Protein 2JT9 (pdb70)

Foldseek 3Di:
DVVPD/DVCCVCVVVCCRD

Solvent-accessible surface area: 2123 Å² total

Sequence (18 aa):
PPILLRQIKIFQNRRKKKPPILLRQIKIFQNRRKKKPPILLRQIKIFQNRRKKKPPILLRQIKIFQNRRKKKPPILLRQIKIFQNRRKKKPPILLRQIKIFQNRRKKKPPILLRQIKIFQNRRKKKPPILLRQIKIFQNRRKKKPPILLRQIKIFQNRRKKKPPILLRQIKIFQNRRKKKPPILLRQIKIFQNRRKKKPPILLRQIKIFQNRRKKKPPILLRQIKIFQNRRKKKPPILLRQIKIFQNRRKKKPPILLRQIKIFQNRRKKKPPILLRQIKIFQNRRKKKPPILLRQIKIFQNRRKKKPPILLRQIKIFQNRRKKKPPILLRQIKIFQNRRKKK

Secondary structure (DSSP, 8-state):
-TT--/-TT---TT-----

Radius of gyration: 5.93 Å; Cα contacts (8 Å, |Δi|>4): 37; chains: 2; bounding box: 14×9×13 Å

Structure (mmCIF, N/CA/C/O backbone):
data_2JT9
#
_entry.id   2JT9
#
_cell.length_a   1.000
_cell.length_b   1.000
_cell.length_c   1.000
_cell.angle_alpha   90.00
_cell.angle_beta   90.00
_cell.angle_gamma   90.00
#
_symmetry.space_group_name_H-M   'P 1'
#
loop_
_entity.id
_entity.type
_entity.pdbx_description
1 polymer '5-mer immunosuppressory peptide from cyclolinopeptide X'
2 polymer 'Modified 16-mer immunosuppressory peptide from Homeotic protein antennapedia'
3 non-polymer 'GAMMA-AMINO-BUTANOIC ACID'
4 non-polymer '6-AMINOHEXANOIC ACID'
#
loop_
_atom_site.group_PDB
_atom_site.id
_atom_site.type_symbol
_atom_site.label_atom_id
_atom_site.label_alt_id
_atom_site.label_comp_id
_atom_site.label_asym_id
_atom_site.label_entity_id
_atom_site.label_seq_id
_atom_site.pdbx_PDB_ins_code
_atom_site.Cartn_x
_atom_site.Cartn_y
_atom_site.Cartn_z
_atom_site.occupancy
_atom_site.B_iso_or_equiv
_atom_site.auth_seq_id
_atom_site.auth_comp_id
_atom_site.auth_asym_id
_atom_site.auth_atom_id
_atom_site.pdbx_PDB_model_num
ATOM 1 N N . PRO A 1 1 ? 7.849 3.660 2.520 1.00 0.00 2 PRO A N 1
ATOM 2 C CA . PRO A 1 1 ? 7.257 2.735 3.477 1.00 0.00 2 PRO A CA 1
ATOM 3 C C . PRO A 1 1 ? 6.365 1.654 2.838 1.00 0.00 2 PRO A C 1
ATOM 4 O O . PRO A 1 1 ? 5.201 1.504 3.211 1.00 0.00 2 PRO A O 1
ATOM 15 N N . PRO A 1 2 ? 6.897 0.890 1.870 1.00 0.00 3 PRO A N 1
ATOM 16 C CA . PRO A 1 2 ? 6.153 -0.176 1.171 1.00 0.00 3 PRO A CA 1
ATOM 17 C C . PRO A 1 2 ? 5.802 -1.380 2.051 1.00 0.00 3 PRO A C 1
ATOM 18 O O . PRO A 1 2 ? 6.651 -1.906 2.770 1.00 0.00 3 PRO A O 1
ATOM 29 N N . ILE A 1 3 ? 4.539 -1.817 1.947 1.00 0.00 4 ILE A N 1
ATOM 30 C CA . ILE A 1 3 ? 4.008 -2.982 2.686 1.00 0.00 4 ILE A CA 1
ATOM 31 C C . ILE A 1 3 ? 4.802 -3.305 3.953 1.00 0.00 4 ILE A C 1
ATOM 32 O O . ILE A 1 3 ? 5.123 -4.463 4.221 1.00 0.00 4 ILE A O 1
ATOM 48 N N . LEU A 1 4 ? 5.114 -2.279 4.721 1.00 0.00 5 LEU A N 1
ATOM 49 C CA . LEU A 1 4 ? 5.873 -2.448 5.955 1.00 0.00 5 LEU A CA 1
ATOM 50 C C . LEU A 1 4 ? 4.997 -2.260 7.187 1.00 0.00 5 LEU A C 1
ATOM 51 O O . LEU A 1 4 ? 5.466 -2.390 8.317 1.00 0.00 5 LEU A O 1
ATOM 67 N N . LEU A 1 5 ? 3.732 -1.923 6.959 1.00 0.00 6 LEU A N 1
ATOM 68 C CA . LEU A 1 5 ? 2.783 -1.679 8.036 1.00 0.00 6 LEU A CA 1
ATOM 69 C C . LEU A 1 5 ? 3.005 -0.295 8.634 1.00 0.00 6 LEU A C 1
ATOM 70 O O . LEU A 1 5 ? 3.148 -0.138 9.846 1.00 0.00 6 LEU A O 1
ATOM 86 N 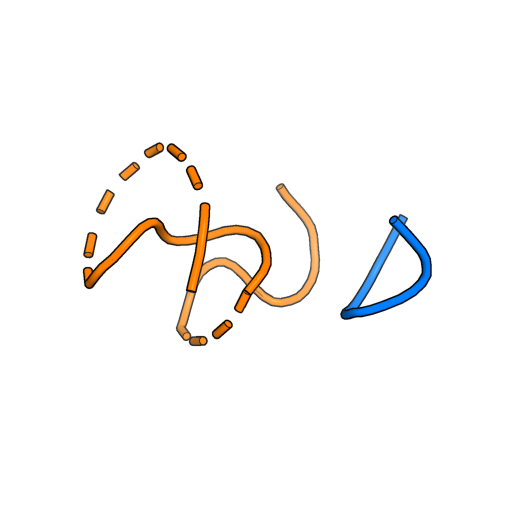N . ARG B 2 1 ? 2.650 4.556 1.778 1.00 0.00 8 ARG B N 1
ATOM 87 C CA . ARG B 2 1 ? 2.348 5.157 0.485 1.00 0.00 8 ARG B CA 1
ATOM 88 C C . ARG B 2 1 ? 3.293 4.706 -0.642 1.00 0.00 8 ARG B C 1
ATOM 89 O O . ARG B 2 1 ? 3.053 5.023 -1.804 1.00 0.00 8 ARG B O 1
ATOM 110 N N . GLN B 2 2 ? 4.347 3.957 -0.321 1.00 0.00 9 GLN B N 1
ATOM 111 C CA . GLN B 2 2 ? 5.257 3.476 -1.360 1.00 0.00 9 GLN B CA 1
ATOM 112 C C . GLN B 2 2 ? 4.546 2.428 -2.185 1.00 0.00 9 GLN B C 1
ATOM 113 O O . GLN B 2 2 ? 4.279 2.629 -3.371 1.00 0.00 9 GLN B O 1
ATOM 127 N N . ILE B 2 3 ? 4.189 1.332 -1.534 1.00 0.00 10 ILE B N 1
ATOM 128 C CA . ILE B 2 3 ? 3.443 0.277 -2.185 1.00 0.00 10 ILE B CA 1
ATOM 129 C C . ILE B 2 3 ? 2.009 0.762 -2.325 1.00 0.00 10 ILE B C 1
ATOM 130 O O . ILE B 2 3 ? 1.054 0.120 -1.890 1.00 0.00 10 ILE B O 1
ATOM 146 N N . LYS B 2 4 ? 1.878 1.933 -2.955 1.00 0.00 11 LYS B N 1
ATOM 147 C CA . LYS B 2 4 ? 0.587 2.547 -3.188 1.00 0.00 11 LYS B CA 1
ATOM 148 C C . LYS B 2 4 ? -0.098 1.806 -4.307 1.00 0.00 11 LYS B C 1
ATOM 149 O O . LYS B 2 4 ? -0.658 2.384 -5.239 1.00 0.00 11 LYS B O 1
ATOM 168 N N . ILE B 2 5 ? -0.025 0.498 -4.176 1.00 0.00 12 ILE B N 1
ATOM 169 C CA . ILE B 2 5 ? -0.600 -0.428 -5.103 1.00 0.00 12 ILE B CA 1
ATOM 170 C C . ILE B 2 5 ? -1.579 -1.318 -4.340 1.00 0.00 12 ILE B C 1
ATOM 171 O O . ILE B 2 5 ? -2.603 -1.738 -4.876 1.00 0.00 12 ILE B O 1
ATOM 213 N N . PHE B 2 7 ? -0.927 -2.545 -0.038 1.00 0.00 14 PHE B N 1
ATOM 214 C CA . PHE B 2 7 ? -0.716 -2.243 1.383 1.00 0.00 14 PHE B CA 1
ATOM 215 C C . PHE B 2 7 ? -0.629 -0.747 1.620 1.00 0.00 14 PHE B C 1
ATOM 216 O O . PHE B 2 7 ? -1.373 -0.193 2.425 1.00 0.00 14 PHE B O 1
ATOM 233 N N . GLN B 2 8 ? 0.255 -0.089 0.893 1.00 0.00 15 GLN B N 1
ATOM 234 C CA . GLN B 2 8 ? 0.400 1.351 1.002 1.00 0.00 15 GLN B CA 1
ATOM 235 C C . GLN B 2 8 ? -0.585 2.014 0.043 1.00 0.00 15 GLN B C 1
ATOM 236 O O . GLN B 2 8 ? -0.418 3.171 -0.346 1.00 0.00 15 GLN B O 1
ATOM 250 N N . ASN B 2 9 ? -1.619 1.248 -0.332 1.00 0.00 16 ASN B N 1
ATOM 251 C CA . ASN B 2 9 ? -2.648 1.711 -1.245 1.00 0.00 16 ASN B CA 1
ATOM 252 C C . ASN B 2 9 ? -4.059 1.471 -0.707 1.00 0.00 16 ASN B C 1
ATOM 253 O O . ASN B 2 9 ? -5.009 2.000 -1.243 1.00 0.00 16 ASN B O 1
ATOM 264 N N . ARG B 2 10 ? -4.212 0.641 0.319 1.00 0.00 17 ARG B N 1
ATOM 265 C CA . ARG B 2 10 ? -5.547 0.333 0.847 1.00 0.00 17 ARG B CA 1
ATOM 266 C C . ARG B 2 10 ? -6.462 -0.042 -0.309 1.00 0.00 17 ARG B C 1
ATOM 267 O O . ARG B 2 10 ? -7.672 0.177 -0.261 1.00 0.00 17 ARG B O 1
ATOM 288 N N . ARG B 2 11 ? -5.856 -0.520 -1.388 1.00 0.00 18 ARG B N 1
ATOM 289 C CA . ARG B 2 11 ? -6.577 -0.826 -2.609 1.00 0.00 18 ARG B CA 1
ATOM 290 C C . ARG B 2 11 ? -6.603 0.449 -3.461 1.00 0.00 18 ARG B C 1
ATOM 291 O O . ARG B 2 11 ? -6.656 0.392 -4.690 1.00 0.00 18 ARG B O 1
ATOM 331 N N . LYS B 2 13 ? -5.776 4.093 -1.392 1.00 0.00 20 LYS B N 1
ATOM 332 C CA . LYS B 2 13 ? -4.930 4.997 -0.589 1.00 0.00 20 LYS B CA 1
ATOM 333 C C . LYS B 2 13 ? -3.790 4.224 0.083 1.00 0.00 20 LYS B C 1
ATOM 334 O O . LYS B 2 13 ? -2.654 4.257 -0.385 1.00 0.00 20 LYS B O 1
ATOM 379 N N . LYS B 2 15 ? -3.595 0.643 3.013 1.00 0.00 22 LYS B N 1
ATOM 380 C CA . LYS B 2 15 ? -4.132 -0.217 4.048 1.00 0.00 22 LYS B CA 1
ATOM 381 C C . LYS B 2 15 ? -3.770 -1.677 3.781 1.00 0.00 22 LYS B C 1
ATOM 382 O O . LYS B 2 15 ? -2.892 -2.240 4.434 1.00 0.00 22 LYS B O 1
ATOM 401 N N . LYS B 2 16 ? -4.454 -2.281 2.816 1.00 0.00 23 LYS B N 1
ATOM 402 C CA . LYS B 2 16 ? -4.218 -3.670 2.450 1.00 0.00 23 LYS B CA 1
ATOM 403 C C . LYS B 2 16 ? -3.670 -3.762 1.027 1.00 0.00 23 LYS B C 1
ATOM 404 O O . LYS B 2 16 ? -2.606 -4.334 0.794 1.00 0.00 23 LYS B O 1
ATOM 460 N N . PRO A 1 1 ? 7.631 3.635 2.918 1.00 0.00 2 PRO A N 2
ATOM 461 C CA . PRO A 1 1 ? 7.038 2.617 3.773 1.00 0.00 2 PRO A CA 2
ATOM 462 C C . PRO A 1 1 ? 6.211 1.574 3.004 1.00 0.00 2 PRO A C 2
ATOM 463 O O . PRO A 1 1 ? 5.063 1.309 3.362 1.00 0.00 2 PRO A O 2
ATOM 474 N N . PRO A 1 2 ? 6.772 0.966 1.942 1.00 0.00 3 PRO A N 2
ATOM 475 C CA . PRO A 1 2 ? 6.065 -0.044 1.136 1.00 0.00 3 PRO A CA 2
ATOM 476 C C . PRO A 1 2 ? 5.713 -1.299 1.923 1.00 0.00 3 PRO A C 2
ATOM 477 O O . PRO A 1 2 ? 6.596 -1.971 2.447 1.00 0.00 3 PRO A O 2
ATOM 488 N N . ILE A 1 3 ? 4.413 -1.603 1.980 1.00 0.00 4 ILE A N 2
ATOM 489 C CA . ILE A 1 3 ? 3.885 -2.783 2.681 1.00 0.00 4 ILE A CA 2
ATOM 490 C C . ILE A 1 3 ? 4.364 -2.889 4.135 1.00 0.00 4 ILE A C 2
ATOM 491 O O . ILE A 1 3 ? 3.543 -3.000 5.045 1.00 0.00 4 ILE A O 2
ATOM 507 N N . LEU A 1 4 ? 5.680 -2.863 4.344 1.00 0.00 5 LEU A N 2
ATOM 508 C CA . LEU A 1 4 ? 6.282 -2.960 5.677 1.00 0.00 5 LEU A CA 2
ATOM 509 C C . LEU A 1 4 ? 5.303 -2.597 6.791 1.00 0.00 5 LEU A C 2
ATOM 510 O O . LEU A 1 4 ? 4.886 -3.459 7.565 1.00 0.00 5 LEU A O 2
ATOM 526 N N . LEU A 1 5 ? 4.933 -1.321 6.861 1.00 0.00 6 LEU A N 2
ATOM 527 C CA . LEU A 1 5 ? 3.997 -0.845 7.870 1.00 0.00 6 LEU A CA 2
ATOM 528 C C . LEU A 1 5 ? 3.997 0.680 7.942 1.00 0.00 6 LEU A C 2
ATOM 529 O O . LEU A 1 5 ? 4.486 1.272 8.905 1.00 0.00 6 LEU A O 2
ATOM 545 N N . ARG B 2 1 ? 2.578 4.726 1.650 1.00 0.00 8 ARG B N 2
ATOM 546 C CA . ARG B 2 1 ? 2.169 5.241 0.350 1.00 0.00 8 ARG B CA 2
ATOM 547 C C . ARG B 2 1 ? 3.123 4.823 -0.773 1.00 0.00 8 ARG B C 2
ATOM 548 O O . ARG B 2 1 ? 2.871 5.117 -1.941 1.00 0.00 8 ARG B O 2
ATOM 569 N N . GLN B 2 2 ? 4.199 4.117 -0.436 1.00 0.00 9 GLN B N 2
ATOM 570 C CA . GLN B 2 2 ? 5.135 3.648 -1.449 1.00 0.00 9 GLN B CA 2
ATOM 571 C C . GLN B 2 2 ? 4.457 2.564 -2.258 1.00 0.00 9 GLN B C 2
ATOM 572 O O . GLN B 2 2 ? 4.183 2.738 -3.446 1.00 0.00 9 GLN B O 2
ATOM 586 N N . ILE B 2 3 ? 4.128 1.470 -1.588 1.00 0.00 10 ILE B N 2
ATOM 587 C CA . ILE B 2 3 ? 3.407 0.387 -2.221 1.00 0.00 10 ILE B CA 2
ATOM 588 C C . ILE B 2 3 ? 1.955 0.831 -2.350 1.00 0.00 10 ILE B C 2
ATOM 589 O O . ILE B 2 3 ? 1.027 0.151 -1.914 1.00 0.00 10 ILE B O 2
ATOM 605 N N . LYS B 2 4 ? 1.773 2.007 -2.968 1.00 0.00 11 LYS B N 2
ATOM 606 C CA . LYS B 2 4 ? 0.450 2.569 -3.183 1.00 0.00 11 LYS B CA 2
ATOM 607 C C . LYS B 2 4 ? -0.220 1.800 -4.292 1.00 0.00 11 LYS B C 2
ATOM 608 O O . LYS B 2 4 ? -0.816 2.356 -5.214 1.00 0.00 11 LYS B O 2
ATOM 627 N N . ILE B 2 5 ? -0.094 0.496 -4.168 1.00 0.00 12 ILE B N 2
ATOM 628 C CA . ILE B 2 5 ? -0.643 -0.444 -5.094 1.00 0.00 12 ILE B CA 2
ATOM 629 C C . ILE B 2 5 ? -1.602 -1.367 -4.345 1.00 0.00 12 ILE B C 2
ATOM 630 O O . ILE B 2 5 ? -2.597 -1.828 -4.904 1.00 0.00 12 ILE B O 2
ATOM 672 N N . PHE B 2 7 ? -0.990 -2.498 -0.060 1.00 0.00 14 PHE B N 2
ATOM 673 C CA . PHE B 2 7 ? -0.817 -2.211 1.368 1.00 0.00 14 PHE B CA 2
ATOM 674 C C . PHE B 2 7 ? -0.694 -0.724 1.611 1.00 0.00 14 PHE B C 2
ATOM 675 O O . PHE B 2 7 ? -1.464 -0.145 2.371 1.00 0.00 14 PHE B O 2
ATOM 692 N N . GLN B 2 8 ? 0.245 -0.101 0.933 1.00 0.00 15 GLN B N 2
ATOM 693 C CA . GLN B 2 8 ? 0.420 1.331 1.045 1.00 0.00 15 GLN B CA 2
ATOM 694 C C . GLN B 2 8 ? -0.553 2.007 0.086 1.00 0.00 15 GLN B C 2
ATOM 695 O O . GLN B 2 8 ? -0.360 3.153 -0.321 1.00 0.00 15 GLN B O 2
ATOM 709 N N . ASN B 2 9 ? -1.602 1.252 -0.274 1.00 0.00 16 ASN B N 2
ATOM 710 C CA . ASN B 2 9 ? -2.630 1.708 -1.190 1.00 0.00 16 ASN B CA 2
ATOM 711 C C . ASN B 2 9 ? -4.036 1.497 -0.635 1.00 0.00 16 ASN B C 2
ATOM 712 O O . ASN B 2 9 ? -4.976 2.098 -1.110 1.00 0.00 16 ASN B O 2
ATOM 723 N N . ARG B 2 10 ? -4.202 0.609 0.336 1.00 0.00 17 ARG B N 2
ATOM 724 C CA . ARG B 2 10 ? -5.540 0.329 0.865 1.00 0.00 17 ARG B CA 2
ATOM 725 C C . ARG B 2 10 ? -6.440 -0.095 -0.287 1.00 0.00 17 ARG B C 2
ATOM 726 O O . ARG B 2 10 ? -7.662 0.010 -0.219 1.00 0.00 17 ARG B O 2
ATOM 747 N N . ARG B 2 11 ? -5.804 -0.488 -1.382 1.00 0.00 18 ARG B N 2
ATOM 748 C CA . ARG B 2 11 ? -6.493 -0.831 -2.608 1.00 0.00 18 ARG B CA 2
ATOM 749 C C . ARG B 2 11 ? -6.520 0.432 -3.483 1.00 0.00 18 ARG B C 2
ATOM 750 O O . ARG B 2 11 ? -6.611 0.353 -4.708 1.00 0.00 18 ARG B O 2
ATOM 790 N N . LYS B 2 13 ? -5.609 4.018 -1.436 1.00 0.00 20 LYS B N 2
ATOM 791 C CA . LYS B 2 13 ? -4.786 4.956 -0.645 1.00 0.00 20 LYS B CA 2
ATOM 792 C C . LYS B 2 13 ? -3.686 4.197 0.103 1.00 0.00 20 LYS B C 2
ATOM 793 O O . LYS B 2 13 ? -2.529 4.214 -0.308 1.00 0.00 20 LYS B O 2
ATOM 838 N N . LYS B 2 15 ? -3.645 0.633 3.034 1.00 0.00 22 LYS B N 2
ATOM 839 C CA . LYS B 2 15 ? -4.219 -0.243 4.032 1.00 0.00 22 LYS B CA 2
ATOM 840 C C . LYS B 2 15 ? -3.835 -1.700 3.764 1.00 0.00 22 LYS B C 2
ATOM 841 O O . LYS B 2 15 ? -2.882 -2.212 4.351 1.00 0.00 22 LYS B O 2
ATOM 860 N N . LYS B 2 16 ? -4.573 -2.362 2.877 1.00 0.00 23 LYS B N 2
ATOM 861 C CA . LYS B 2 16 ? -4.297 -3.753 2.540 1.00 0.00 23 LYS B CA 2
ATOM 862 C C . LYS B 2 16 ? -3.877 -3.893 1.082 1.00 0.00 23 LYS B C 2
ATOM 863 O O . LYS B 2 16 ? -4.513 -3.342 0.185 1.00 0.00 23 LYS B O 2
ATOM 919 N N . PRO A 1 1 ? 7.938 3.941 2.448 1.00 0.00 2 PRO A N 3
ATOM 920 C CA . PRO A 1 1 ? 7.292 3.083 3.430 1.00 0.00 2 PRO A CA 3
ATOM 921 C C . PRO A 1 1 ? 6.373 2.015 2.809 1.00 0.00 2 PRO A C 3
ATOM 922 O O . PRO A 1 1 ? 5.216 1.889 3.206 1.00 0.00 2 PRO A O 3
ATOM 933 N N . PRO A 1 2 ? 6.873 1.233 1.831 1.00 0.00 3 PRO A N 3
ATOM 934 C CA . PRO A 1 2 ? 6.088 0.176 1.161 1.00 0.00 3 PRO A CA 3
ATOM 935 C C . PRO A 1 2 ? 5.688 -0.962 2.090 1.00 0.00 3 PRO A C 3
ATOM 936 O O . PRO A 1 2 ? 6.491 -1.443 2.885 1.00 0.00 3 PRO A O 3
ATOM 947 N N . ILE A 1 3 ? 4.433 -1.392 1.966 1.00 0.00 4 ILE A N 3
ATOM 948 C CA . ILE A 1 3 ? 3.877 -2.478 2.776 1.00 0.00 4 ILE A CA 3
ATOM 949 C C . ILE A 1 3 ? 4.326 -2.390 4.236 1.00 0.00 4 ILE A C 3
ATOM 950 O O . ILE A 1 3 ? 3.616 -1.822 5.065 1.00 0.00 4 ILE A O 3
ATOM 966 N N . LEU A 1 4 ? 5.493 -2.953 4.543 1.00 0.00 5 LEU A N 3
ATOM 967 C CA . LEU A 1 4 ? 6.037 -2.951 5.901 1.00 0.00 5 LEU A CA 3
ATOM 968 C C . LEU A 1 4 ? 4.933 -2.856 6.961 1.00 0.00 5 LEU A C 3
ATOM 969 O O . LEU A 1 4 ? 4.329 -3.865 7.324 1.00 0.00 5 LEU A O 3
ATOM 985 N N . LEU A 1 5 ? 4.660 -1.645 7.434 1.00 0.00 6 LEU A N 3
ATOM 986 C CA . LEU A 1 5 ? 3.623 -1.418 8.428 1.00 0.00 6 LEU A CA 3
ATOM 987 C C . LEU A 1 5 ? 3.590 0.049 8.849 1.00 0.00 6 LEU A C 3
ATOM 988 O O . LEU A 1 5 ? 3.649 0.368 10.037 1.00 0.00 6 LEU A O 3
ATOM 1004 N N . ARG B 2 1 ? 2.490 4.645 1.620 1.00 0.00 8 ARG B N 3
ATOM 1005 C CA . ARG B 2 1 ? 2.146 5.154 0.302 1.00 0.00 8 ARG B CA 3
ATOM 1006 C C . ARG B 2 1 ? 3.016 4.559 -0.812 1.00 0.00 8 ARG B C 3
ATOM 1007 O O . ARG B 2 1 ? 2.541 4.374 -1.928 1.00 0.00 8 ARG B O 3
ATOM 1028 N N . GLN B 2 2 ? 4.282 4.250 -0.523 1.00 0.00 9 GLN B N 3
ATOM 1029 C CA . GLN B 2 2 ? 5.165 3.665 -1.541 1.00 0.00 9 GLN B CA 3
ATOM 1030 C C . GLN B 2 2 ? 4.431 2.570 -2.296 1.00 0.00 9 GLN B C 3
ATOM 1031 O O . GLN B 2 2 ? 4.139 2.712 -3.483 1.00 0.00 9 GLN B O 3
ATOM 1045 N N . ILE B 2 3 ? 4.089 1.502 -1.592 1.00 0.00 10 ILE B N 3
ATOM 1046 C CA . ILE B 2 3 ? 3.335 0.422 -2.194 1.00 0.00 10 ILE B CA 3
ATOM 1047 C C . ILE B 2 3 ? 1.887 0.881 -2.329 1.00 0.00 10 ILE B C 3
ATOM 1048 O O . ILE B 2 3 ? 0.956 0.232 -1.853 1.00 0.00 10 ILE B O 3
ATOM 1064 N N . LYS B 2 4 ? 1.707 2.022 -3.007 1.00 0.00 11 LYS B N 3
ATOM 1065 C CA . LYS B 2 4 ? 0.381 2.572 -3.235 1.00 0.00 11 LYS B CA 3
ATOM 1066 C C . LYS B 2 4 ? -0.291 1.764 -4.318 1.00 0.00 11 LYS B C 3
ATOM 1067 O O . LYS B 2 4 ? -0.932 2.293 -5.227 1.00 0.00 11 LYS B O 3
ATOM 1086 N N . ILE B 2 5 ? -0.127 0.463 -4.185 1.00 0.00 12 ILE B N 3
ATOM 1087 C CA . ILE B 2 5 ? -0.684 -0.498 -5.091 1.00 0.00 12 ILE B CA 3
ATOM 1088 C C . ILE B 2 5 ? -1.634 -1.410 -4.316 1.00 0.00 12 ILE B C 3
ATOM 1089 O O . ILE B 2 5 ? -2.637 -1.880 -4.853 1.00 0.00 12 ILE B O 3
ATOM 1131 N N . PHE B 2 7 ? -0.942 -2.534 -0.027 1.00 0.00 14 PHE B N 3
ATOM 1132 C CA . PHE B 2 7 ? -0.742 -2.228 1.392 1.00 0.00 14 PHE B CA 3
ATOM 1133 C C . PHE B 2 7 ? -0.654 -0.735 1.619 1.00 0.00 14 PHE B C 3
ATOM 1134 O O . PHE B 2 7 ? -1.444 -0.163 2.366 1.00 0.00 14 PHE B O 3
ATOM 1151 N N . GLN B 2 8 ? 0.284 -0.104 0.949 1.00 0.00 15 GLN B N 3
ATOM 1152 C CA . GLN B 2 8 ? 0.447 1.330 1.047 1.00 0.00 15 GLN B CA 3
ATOM 1153 C C . GLN B 2 8 ? -0.540 1.997 0.089 1.00 0.00 15 GLN B C 3
ATOM 1154 O O . GLN B 2 8 ? -0.372 3.153 -0.297 1.00 0.00 15 GLN B O 3
ATOM 1168 N N . ASN B 2 9 ? -1.572 1.229 -0.292 1.00 0.00 16 ASN B N 3
ATOM 1169 C CA . ASN B 2 9 ? -2.603 1.687 -1.207 1.00 0.00 16 ASN B CA 3
ATOM 1170 C C . ASN B 2 9 ? -4.011 1.492 -0.649 1.00 0.00 16 ASN B C 3
ATOM 1171 O O . ASN B 2 9 ? -4.947 2.103 -1.120 1.00 0.00 16 ASN B O 3
ATOM 1182 N N . ARG B 2 10 ? -4.183 0.599 0.312 1.00 0.00 17 ARG B N 3
ATOM 1183 C CA . ARG B 2 10 ? -5.522 0.320 0.841 1.00 0.00 17 ARG B CA 3
ATOM 1184 C C . ARG B 2 10 ? -6.436 -0.060 -0.314 1.00 0.00 17 ARG B C 3
ATOM 1185 O O . ARG B 2 10 ? -7.654 0.092 -0.237 1.00 0.00 17 ARG B O 3
ATOM 1206 N N . ARG B 2 11 ? -5.817 -0.468 -1.415 1.00 0.00 18 ARG B N 3
ATOM 1207 C CA . ARG B 2 11 ? -6.519 -0.778 -2.647 1.00 0.00 18 ARG B CA 3
ATOM 1208 C C . ARG B 2 11 ? -6.487 0.476 -3.529 1.00 0.00 18 ARG B C 3
ATOM 1209 O O . ARG B 2 11 ? -6.580 0.395 -4.754 1.00 0.00 18 ARG B O 3
ATOM 1249 N N . LYS B 2 13 ? -5.634 4.042 -1.440 1.00 0.00 20 LYS B N 3
ATOM 1250 C CA . LYS B 2 13 ? -4.873 4.961 -0.572 1.00 0.00 20 LYS B CA 3
ATOM 1251 C C . LYS B 2 13 ? -3.747 4.203 0.141 1.00 0.00 20 LYS B C 3
ATOM 1252 O O . LYS B 2 13 ? -2.598 4.238 -0.293 1.00 0.00 20 LYS B O 3
ATOM 1297 N N . LYS B 2 15 ? -3.679 0.603 3.036 1.00 0.00 22 LYS B N 3
ATOM 1298 C CA . LYS B 2 15 ? -4.261 -0.279 4.034 1.00 0.00 22 LYS B CA 3
ATOM 1299 C C . LYS B 2 15 ? -3.832 -1.727 3.788 1.00 0.00 22 LYS B C 3
ATOM 1300 O O . LYS B 2 15 ? -2.910 -2.227 4.433 1.00 0.00 22 LYS B O 3
ATOM 1319 N N . LYS B 2 16 ? -4.502 -2.393 2.849 1.00 0.00 23 LYS B N 3
ATOM 1320 C CA . LYS B 2 16 ? -4.185 -3.778 2.515 1.00 0.00 23 LYS B CA 3
ATOM 1321 C C . LYS B 2 16 ? -3.713 -3.892 1.068 1.00 0.00 23 LYS B C 3
ATOM 1322 O O . LYS B 2 16 ? -2.597 -4.334 0.800 1.00 0.00 23 LYS B O 3
ATOM 1378 N N . PRO A 1 1 ? 7.706 3.421 2.905 1.00 0.00 2 PRO A N 4
ATOM 1379 C CA . PRO A 1 1 ? 7.135 2.378 3.747 1.00 0.00 2 PRO A CA 4
ATOM 1380 C C . PRO A 1 1 ? 6.291 1.353 2.975 1.00 0.00 2 PRO A C 4
ATOM 1381 O O . PRO A 1 1 ? 5.130 1.119 3.313 1.00 0.00 2 PRO A O 4
ATOM 1392 N N . PRO A 1 2 ? 6.855 0.731 1.929 1.00 0.00 3 PRO A N 4
ATOM 1393 C CA . PRO A 1 2 ? 6.145 -0.265 1.113 1.00 0.00 3 PRO A CA 4
ATOM 1394 C C . PRO A 1 2 ? 5.741 -1.507 1.901 1.00 0.00 3 PRO A C 4
ATOM 1395 O O . PRO A 1 2 ? 6.598 -2.205 2.436 1.00 0.00 3 PRO A O 4
ATOM 1406 N N . ILE A 1 3 ? 4.429 -1.770 1.948 1.00 0.00 4 ILE A N 4
ATOM 1407 C CA . ILE A 1 3 ? 3.850 -2.930 2.647 1.00 0.00 4 ILE A CA 4
ATOM 1408 C C . ILE A 1 3 ? 4.261 -3.013 4.118 1.00 0.00 4 ILE A C 4
ATOM 1409 O O . ILE A 1 3 ? 3.412 -3.200 4.990 1.00 0.00 4 ILE A O 4
ATOM 1425 N N . LEU A 1 4 ? 5.555 -2.886 4.390 1.00 0.00 5 LEU A N 4
ATOM 1426 C CA . LEU A 1 4 ? 6.085 -2.951 5.747 1.00 0.00 5 LEU A CA 4
ATOM 1427 C C . LEU A 1 4 ? 5.121 -2.345 6.771 1.00 0.00 5 LEU A C 4
ATOM 1428 O O . LEU A 1 4 ? 4.554 -3.062 7.596 1.00 0.00 5 LEU A O 4
ATOM 1444 N N . LEU A 1 5 ? 4.932 -1.027 6.700 1.00 0.00 6 LEU A N 4
ATOM 1445 C CA . LEU A 1 5 ? 4.033 -0.317 7.603 1.00 0.00 6 LEU A CA 4
ATOM 1446 C C . LEU A 1 5 ? 4.246 1.191 7.505 1.00 0.00 6 LEU A C 4
ATOM 1447 O O . LEU A 1 5 ? 5.274 1.713 7.937 1.00 0.00 6 LEU A O 4
ATOM 1463 N N . ARG B 2 1 ? 2.684 4.870 1.521 1.00 0.00 8 ARG B N 4
ATOM 1464 C CA . ARG B 2 1 ? 2.265 5.252 0.181 1.00 0.00 8 ARG B CA 4
ATOM 1465 C C . ARG B 2 1 ? 3.264 4.811 -0.890 1.00 0.00 8 ARG B C 4
ATOM 1466 O O . ARG B 2 1 ? 3.117 5.163 -2.060 1.00 0.00 8 ARG B O 4
ATOM 1487 N N . GLN B 2 2 ? 4.258 4.013 -0.506 1.00 0.00 9 GLN B N 4
ATOM 1488 C CA . GLN B 2 2 ? 5.228 3.506 -1.469 1.00 0.00 9 GLN B CA 4
ATOM 1489 C C . GLN B 2 2 ? 4.556 2.417 -2.272 1.00 0.00 9 GLN B C 4
ATOM 1490 O O . GLN B 2 2 ? 4.306 2.570 -3.467 1.00 0.00 9 GLN B O 4
ATOM 1504 N N . ILE B 2 3 ? 4.189 1.347 -1.584 1.00 0.00 10 ILE B N 4
ATOM 1505 C CA . ILE B 2 3 ? 3.456 0.270 -2.209 1.00 0.00 10 ILE B CA 4
ATOM 1506 C C . ILE B 2 3 ? 2.014 0.744 -2.336 1.00 0.00 10 ILE B C 4
ATOM 1507 O O . ILE B 2 3 ? 1.069 0.075 -1.919 1.00 0.00 10 ILE B O 4
ATOM 1523 N N . LYS B 2 4 ? 1.860 1.940 -2.927 1.00 0.00 11 LYS B N 4
ATOM 1524 C CA . LYS B 2 4 ? 0.548 2.535 -3.130 1.00 0.00 11 LYS B CA 4
ATOM 1525 C C . LYS B 2 4 ? -0.158 1.795 -4.236 1.00 0.00 11 LYS B C 4
ATOM 1526 O O . LYS B 2 4 ? -0.819 2.376 -5.096 1.00 0.00 11 LYS B O 4
ATOM 1545 N N . ILE B 2 5 ? -0.003 0.490 -4.175 1.00 0.00 12 ILE B N 4
ATOM 1546 C CA . ILE B 2 5 ? -0.594 -0.418 -5.106 1.00 0.00 12 ILE B CA 4
ATOM 1547 C C . ILE B 2 5 ? -1.580 -1.303 -4.348 1.00 0.00 12 ILE B C 4
ATOM 1548 O O . ILE B 2 5 ? -2.614 -1.699 -4.884 1.00 0.00 12 ILE B O 4
ATOM 1590 N N . PHE B 2 7 ? -0.949 -2.506 -0.059 1.00 0.00 14 PHE B N 4
ATOM 1591 C CA . PHE B 2 7 ? -0.760 -2.204 1.364 1.00 0.00 14 PHE B CA 4
ATOM 1592 C C . PHE B 2 7 ? -0.666 -0.710 1.589 1.00 0.00 14 PHE B C 4
ATOM 1593 O O . PHE B 2 7 ? -1.481 -0.134 2.304 1.00 0.00 14 PHE B O 4
ATOM 1610 N N . GLN B 2 8 ? 0.291 -0.073 0.941 1.00 0.00 15 GLN B N 4
ATOM 1611 C CA . GLN B 2 8 ? 0.425 1.367 1.041 1.00 0.00 15 GLN B CA 4
ATOM 1612 C C . GLN B 2 8 ? -0.562 2.011 0.072 1.00 0.00 15 GLN B C 4
ATOM 1613 O O . GLN B 2 8 ? -0.397 3.162 -0.334 1.00 0.00 15 GLN B O 4
ATOM 1627 N N . ASN B 2 9 ? -1.590 1.234 -0.302 1.00 0.00 16 ASN B N 4
ATOM 1628 C CA . ASN B 2 9 ? -2.612 1.679 -1.232 1.00 0.00 16 ASN B CA 4
ATOM 1629 C C . ASN B 2 9 ? -4.029 1.477 -0.695 1.00 0.00 16 ASN B C 4
ATOM 1630 O O . ASN B 2 9 ? -4.963 2.038 -1.225 1.00 0.00 16 ASN B O 4
ATOM 1641 N N . ARG B 2 10 ? -4.207 0.637 0.317 1.00 0.00 17 ARG B N 4
ATOM 1642 C CA . ARG B 2 10 ? -5.554 0.362 0.836 1.00 0.00 17 ARG B CA 4
ATOM 1643 C C . ARG B 2 10 ? -6.453 -0.038 -0.326 1.00 0.00 17 ARG B C 4
ATOM 1644 O O . ARG B 2 10 ? -7.666 0.155 -0.290 1.00 0.00 17 ARG B O 4
ATOM 1665 N N . ARG B 2 11 ? -5.828 -0.509 -1.398 1.00 0.00 18 ARG B N 4
ATOM 1666 C CA . 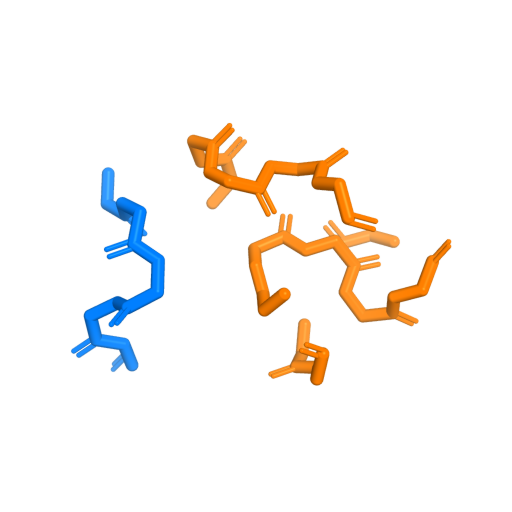ARG B 2 11 ? -6.537 -0.834 -2.619 1.00 0.00 18 ARG B CA 4
ATOM 1667 C C . ARG B 2 11 ? -6.624 0.444 -3.459 1.00 0.00 18 ARG B C 4
ATOM 1668 O O . ARG B 2 11 ? -6.742 0.394 -4.683 1.00 0.00 18 ARG B O 4
ATOM 1708 N N . LYS B 2 13 ? -5.744 4.059 -1.393 1.00 0.00 20 LYS B N 4
ATOM 1709 C CA . LYS B 2 13 ? -4.866 4.973 -0.639 1.00 0.00 20 LYS B CA 4
ATOM 1710 C C . LYS B 2 13 ? -3.751 4.194 0.066 1.00 0.00 20 LYS B C 4
ATOM 1711 O O . LYS B 2 13 ? -2.611 4.190 -0.391 1.00 0.00 20 LYS B O 4
ATOM 1756 N N . LYS B 2 15 ? -3.630 0.649 3.023 1.00 0.00 22 LYS B N 4
ATOM 1757 C CA . LYS B 2 15 ? -4.184 -0.205 4.052 1.00 0.00 22 LYS B CA 4
ATOM 1758 C C . LYS B 2 15 ? -3.830 -1.672 3.804 1.00 0.00 22 LYS B C 4
ATOM 1759 O O . LYS B 2 15 ? -2.892 -2.201 4.399 1.00 0.00 22 LYS B O 4
ATOM 1778 N N . LYS B 2 16 ? -4.591 -2.325 2.929 1.00 0.00 23 LYS B N 4
ATOM 1779 C CA . LYS B 2 16 ? -4.365 -3.727 2.609 1.00 0.00 23 LYS B CA 4
ATOM 1780 C C . LYS B 2 16 ? -3.669 -3.870 1.258 1.00 0.00 23 LYS B C 4
ATOM 1781 O O . LYS B 2 16 ? -4.143 -3.354 0.246 1.00 0.00 23 LYS B O 4
ATOM 1837 N N . PRO A 1 1 ? 7.799 3.468 2.731 1.00 0.00 2 PRO A N 5
ATOM 1838 C CA . PRO A 1 1 ? 7.196 2.494 3.630 1.00 0.00 2 PRO A CA 5
ATOM 1839 C C . PRO A 1 1 ? 6.335 1.446 2.903 1.00 0.00 2 PRO A C 5
ATOM 1840 O O . PRO A 1 1 ? 5.170 1.246 3.252 1.00 0.00 2 PRO A O 5
ATOM 1851 N N . PRO A 1 2 ? 6.887 0.775 1.876 1.00 0.00 3 PRO A N 5
ATOM 1852 C CA . PRO A 1 2 ? 6.163 -0.240 1.095 1.00 0.00 3 PRO A CA 5
ATOM 1853 C C . PRO A 1 2 ? 5.750 -1.461 1.915 1.00 0.00 3 PRO A C 5
ATOM 1854 O O . PRO A 1 2 ? 6.595 -2.144 2.487 1.00 0.00 3 PRO A O 5
ATOM 1865 N N . ILE A 1 3 ? 4.443 -1.728 1.935 1.00 0.00 4 ILE A N 5
ATOM 1866 C CA . ILE A 1 3 ? 3.857 -2.869 2.652 1.00 0.00 4 ILE A CA 5
ATOM 1867 C C . ILE A 1 3 ? 4.323 -2.968 4.107 1.00 0.00 4 ILE A C 5
ATOM 1868 O O . ILE A 1 3 ? 3.497 -2.924 5.019 1.00 0.00 4 ILE A O 5
ATOM 1884 N N . LEU A 1 4 ? 5.632 -3.110 4.318 1.00 0.00 5 LEU A N 5
ATOM 1885 C CA . LEU A 1 4 ? 6.218 -3.226 5.657 1.00 0.00 5 LEU A CA 5
ATOM 1886 C C . LEU A 1 4 ? 5.203 -2.972 6.770 1.00 0.00 5 LEU A C 5
ATOM 1887 O O . LEU A 1 4 ? 4.641 -3.914 7.330 1.00 0.00 5 LEU A O 5
ATOM 1903 N N . LEU A 1 5 ? 4.958 -1.702 7.076 1.00 0.00 6 LEU A N 5
ATOM 1904 C CA . LEU A 1 5 ? 4.001 -1.325 8.107 1.00 0.00 6 LEU A CA 5
ATOM 1905 C C . LEU A 1 5 ? 4.089 0.168 8.409 1.00 0.00 6 LEU A C 5
ATOM 1906 O O . LEU A 1 5 ? 4.448 0.575 9.514 1.00 0.00 6 LEU A O 5
ATOM 1922 N N . ARG B 2 1 ? 2.682 4.676 1.667 1.00 0.00 8 ARG B N 5
ATOM 1923 C CA . ARG B 2 1 ? 2.256 5.171 0.370 1.00 0.00 8 ARG B CA 5
ATOM 1924 C C . ARG B 2 1 ? 3.227 4.776 -0.751 1.00 0.00 8 ARG B C 5
ATOM 1925 O O . ARG B 2 1 ? 3.036 5.161 -1.904 1.00 0.00 8 ARG B O 5
ATOM 1946 N N . GLN B 2 2 ? 4.242 3.978 -0.424 1.00 0.00 9 GLN B N 5
ATOM 1947 C CA . GLN B 2 2 ? 5.189 3.511 -1.431 1.00 0.00 9 GLN B CA 5
ATOM 1948 C C . GLN B 2 2 ? 4.510 2.439 -2.249 1.00 0.00 9 GLN B C 5
ATOM 1949 O O . GLN B 2 2 ? 4.253 2.616 -3.439 1.00 0.00 9 GLN B O 5
ATOM 1963 N N . ILE B 2 3 ? 4.157 1.350 -1.584 1.00 0.00 10 ILE B N 5
ATOM 1964 C CA . ILE B 2 3 ? 3.431 0.282 -2.232 1.00 0.00 10 ILE B CA 5
ATOM 1965 C C . ILE B 2 3 ? 1.988 0.753 -2.370 1.00 0.00 10 ILE B C 5
ATOM 1966 O O . ILE B 2 3 ? 1.042 0.085 -1.954 1.00 0.00 10 ILE B O 5
ATOM 1982 N N . LYS B 2 4 ? 1.834 1.945 -2.969 1.00 0.00 11 LYS B N 5
ATOM 1983 C CA . LYS B 2 4 ? 0.525 2.541 -3.187 1.00 0.00 11 LYS B CA 5
ATOM 1984 C C . LYS B 2 4 ? -0.165 1.782 -4.293 1.00 0.00 11 LYS B C 5
ATOM 1985 O O . LYS B 2 4 ? -0.743 2.351 -5.220 1.00 0.00 11 LYS B O 5
ATOM 2004 N N . ILE B 2 5 ? -0.075 0.476 -4.163 1.00 0.00 12 ILE B N 5
ATOM 2005 C CA . ILE B 2 5 ? -0.650 -0.454 -5.086 1.00 0.00 12 ILE B CA 5
ATOM 2006 C C . ILE B 2 5 ? -1.613 -1.365 -4.324 1.00 0.00 12 ILE B C 5
ATOM 2007 O O . ILE B 2 5 ? -2.622 -1.811 -4.869 1.00 0.00 12 ILE B O 5
ATOM 2049 N N . PHE B 2 7 ? -0.938 -2.487 -0.051 1.00 0.00 14 PHE B N 5
ATOM 2050 C CA . PHE B 2 7 ? -0.747 -2.187 1.372 1.00 0.00 14 PHE B CA 5
ATOM 2051 C C . PHE B 2 7 ? -0.634 -0.694 1.606 1.00 0.00 14 PHE B C 5
ATOM 2052 O O . PHE B 2 7 ? -1.383 -0.123 2.394 1.00 0.00 14 PHE B O 5
ATOM 2069 N N . GLN B 2 8 ? 0.274 -0.056 0.890 1.00 0.00 15 GLN B N 5
ATOM 2070 C CA . GLN B 2 8 ? 0.438 1.382 0.993 1.00 0.00 15 GLN B CA 5
ATOM 2071 C C . GLN B 2 8 ? -0.576 2.056 0.070 1.00 0.00 15 GLN B C 5
ATOM 2072 O O . GLN B 2 8 ? -0.432 3.224 -0.290 1.00 0.00 15 GLN B O 5
ATOM 2086 N N . ASN B 2 9 ? -1.604 1.285 -0.316 1.00 0.00 16 ASN B N 5
ATOM 2087 C CA . ASN B 2 9 ? -2.651 1.762 -1.202 1.00 0.00 16 ASN B CA 5
ATOM 2088 C C . ASN B 2 9 ? -4.050 1.514 -0.642 1.00 0.00 16 ASN B C 5
ATOM 2089 O O . ASN B 2 9 ? -5.002 2.117 -1.088 1.00 0.00 16 ASN B O 5
ATOM 2100 N N . ARG B 2 10 ? -4.193 0.596 0.300 1.00 0.00 17 ARG B N 5
ATOM 2101 C CA . ARG B 2 10 ? -5.521 0.279 0.836 1.00 0.00 17 ARG B CA 5
ATOM 2102 C C . ARG B 2 10 ? -6.432 -0.133 -0.313 1.00 0.00 17 ARG B C 5
ATOM 2103 O O . ARG B 2 10 ? -7.654 -0.048 -0.219 1.00 0.00 17 ARG B O 5
ATOM 2124 N N . ARG B 2 11 ? -5.809 -0.492 -1.429 1.00 0.00 18 ARG B N 5
ATOM 2125 C CA . ARG B 2 11 ? -6.514 -0.816 -2.653 1.00 0.00 18 ARG B CA 5
ATOM 2126 C C . ARG B 2 11 ? -6.549 0.455 -3.508 1.00 0.00 18 ARG B C 5
ATOM 2127 O O . ARG B 2 11 ? -6.684 0.399 -4.730 1.00 0.00 18 ARG B O 5
ATOM 2167 N N . LYS B 2 13 ? -5.718 4.057 -1.390 1.00 0.00 20 LYS B N 5
ATOM 2168 C CA . LYS B 2 13 ? -4.930 4.990 -0.556 1.00 0.00 20 LYS B CA 5
ATOM 2169 C C . LYS B 2 13 ? -3.795 4.241 0.148 1.00 0.00 20 LYS B C 5
ATOM 2170 O O . LYS B 2 13 ? -2.645 4.304 -0.282 1.00 0.00 20 LYS B O 5
ATOM 2215 N N . LYS B 2 15 ? -3.652 0.634 3.035 1.00 0.00 22 LYS B N 5
ATOM 2216 C CA . LYS B 2 15 ? -4.205 -0.253 4.040 1.00 0.00 22 LYS B CA 5
ATOM 2217 C C . LYS B 2 15 ? -3.782 -1.702 3.773 1.00 0.00 22 LYS B C 5
ATOM 2218 O O . LYS B 2 15 ? -2.739 -2.149 4.253 1.00 0.00 22 LYS B O 5
ATOM 2237 N N . LYS B 2 16 ? -4.591 -2.433 3.008 1.00 0.00 23 LYS B N 5
ATOM 2238 C CA . LYS B 2 16 ? -4.294 -3.823 2.686 1.00 0.00 23 LYS B CA 5
ATOM 2239 C C . LYS B 2 16 ? -3.669 -3.944 1.299 1.00 0.00 23 LYS B C 5
ATOM 2240 O O . LYS B 2 16 ? -4.227 -3.469 0.312 1.00 0.00 23 LYS B O 5
ATOM 2296 N N . PRO A 1 1 ? 7.630 3.714 2.932 1.00 0.00 2 PRO A N 6
ATOM 2297 C CA . PRO A 1 1 ? 6.985 2.768 3.832 1.00 0.00 2 PRO A CA 6
ATOM 2298 C C . PRO A 1 1 ? 6.170 1.682 3.105 1.00 0.00 2 PRO A C 6
ATOM 2299 O O . PRO A 1 1 ? 4.992 1.488 3.399 1.00 0.00 2 PRO A O 6
ATOM 2310 N N . PRO A 1 2 ? 6.782 0.969 2.142 1.00 0.00 3 PRO A N 6
ATOM 2311 C CA . PRO A 1 2 ? 6.107 -0.086 1.364 1.00 0.00 3 PRO A CA 6
ATOM 2312 C C . PRO A 1 2 ? 5.655 -1.287 2.194 1.00 0.00 3 PRO A C 6
ATOM 2313 O O . PRO A 1 2 ? 6.439 -1.871 2.942 1.00 0.00 3 PRO A O 6
ATOM 2324 N N . ILE A 1 3 ? 4.387 -1.663 2.021 1.00 0.00 4 ILE A N 6
ATOM 2325 C CA . ILE A 1 3 ? 3.795 -2.814 2.713 1.00 0.00 4 ILE A CA 6
ATOM 2326 C C . ILE A 1 3 ? 3.664 -2.566 4.208 1.00 0.00 4 ILE A C 6
ATOM 2327 O O . ILE A 1 3 ? 2.592 -2.737 4.786 1.00 0.00 4 ILE A O 6
ATOM 2343 N N . LEU A 1 4 ? 4.761 -2.175 4.827 1.00 0.00 5 LEU A N 6
ATOM 2344 C CA . LEU A 1 4 ? 4.792 -1.911 6.251 1.00 0.00 5 LEU A CA 6
ATOM 2345 C C . LEU A 1 4 ? 3.632 -1.021 6.683 1.00 0.00 5 LEU A C 6
ATOM 2346 O O . LEU A 1 4 ? 2.815 -0.601 5.863 1.00 0.00 5 LEU A O 6
ATOM 2362 N N . LEU A 1 5 ? 3.572 -0.726 7.974 1.00 0.00 6 LEU A N 6
ATOM 2363 C CA .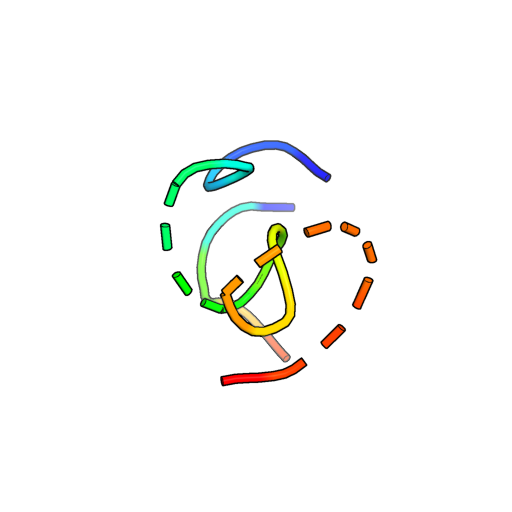 LEU A 1 5 ? 2.515 0.122 8.502 1.00 0.00 6 LEU A CA 6
ATOM 2364 C C . LEU A 1 5 ? 3.018 1.542 8.728 1.00 0.00 6 LEU A C 6
ATOM 2365 O O . LEU A 1 5 ? 3.544 1.866 9.793 1.00 0.00 6 LEU A O 6
ATOM 2381 N N . ARG B 2 1 ? 2.541 5.005 1.546 1.00 0.00 8 ARG B N 6
ATOM 2382 C CA . ARG B 2 1 ? 2.169 5.289 0.170 1.00 0.00 8 ARG B CA 6
ATOM 2383 C C . ARG B 2 1 ? 3.213 4.815 -0.842 1.00 0.00 8 ARG B C 6
ATOM 2384 O O . ARG B 2 1 ? 3.132 5.158 -2.021 1.00 0.00 8 ARG B O 6
ATOM 2405 N N . GLN B 2 2 ? 4.167 3.996 -0.407 1.00 0.00 9 GLN B N 6
ATOM 2406 C CA . GLN B 2 2 ? 5.164 3.462 -1.329 1.00 0.00 9 GLN B CA 6
ATOM 2407 C C . GLN B 2 2 ? 4.508 2.354 -2.121 1.00 0.00 9 GLN B C 6
ATOM 2408 O O . GLN B 2 2 ? 4.341 2.455 -3.337 1.00 0.00 9 GLN B O 6
ATOM 2422 N N . ILE B 2 3 ? 4.062 1.331 -1.407 1.00 0.00 10 ILE B N 6
ATOM 2423 C CA . ILE B 2 3 ? 3.335 0.242 -2.023 1.00 0.00 10 ILE B CA 6
ATOM 2424 C C . ILE B 2 3 ? 1.922 0.750 -2.283 1.00 0.00 10 ILE B C 6
ATOM 2425 O O . ILE B 2 3 ? 0.931 0.132 -1.897 1.00 0.00 10 ILE B O 6
ATOM 2441 N N . LYS B 2 4 ? 1.849 1.910 -2.950 1.00 0.00 11 LYS B N 6
ATOM 2442 C CA . LYS B 2 4 ? 0.579 2.529 -3.283 1.00 0.00 11 LYS B CA 6
ATOM 2443 C C . LYS B 2 4 ? -0.072 1.733 -4.390 1.00 0.00 11 LYS B C 6
ATOM 2444 O O . LYS B 2 4 ? -0.630 2.273 -5.345 1.00 0.00 11 LYS B O 6
ATOM 2463 N N . ILE B 2 5 ? 0.023 0.433 -4.228 1.00 0.00 12 ILE B N 6
ATOM 2464 C CA . ILE B 2 5 ? -0.521 -0.518 -5.145 1.00 0.00 12 ILE B CA 6
ATOM 2465 C C . ILE B 2 5 ? -1.539 -1.370 -4.400 1.00 0.00 12 ILE B C 6
ATOM 2466 O O . ILE B 2 5 ? -2.584 -1.730 -4.941 1.00 0.00 12 ILE B O 6
ATOM 2508 N N . PHE B 2 7 ? -0.937 -2.505 -0.129 1.00 0.00 14 PHE B N 6
ATOM 2509 C CA . PHE B 2 7 ? -0.753 -2.194 1.292 1.00 0.00 14 PHE B CA 6
ATOM 2510 C C . PHE B 2 7 ? -0.664 -0.698 1.532 1.00 0.00 14 PHE B C 6
ATOM 2511 O O . PHE B 2 7 ? -1.443 -0.144 2.299 1.00 0.00 14 PHE B O 6
ATOM 2528 N N . GLN B 2 8 ? 0.259 -0.038 0.855 1.00 0.00 15 GLN B N 6
ATOM 2529 C CA . GLN B 2 8 ? 0.392 1.403 0.985 1.00 0.00 15 GLN B CA 6
ATOM 2530 C C . GLN B 2 8 ? -0.593 2.077 0.028 1.00 0.00 15 GLN B C 6
ATOM 2531 O O . GLN B 2 8 ? -0.409 3.224 -0.382 1.00 0.00 15 GLN B O 6
ATOM 2545 N N . ASN B 2 9 ? -1.645 1.324 -0.320 1.00 0.00 16 ASN B N 6
ATOM 2546 C CA . ASN B 2 9 ? -2.690 1.780 -1.222 1.00 0.00 16 ASN B CA 6
ATOM 2547 C C . ASN B 2 9 ? -4.088 1.491 -0.663 1.00 0.00 16 ASN B C 6
ATOM 2548 O O . ASN B 2 9 ? -5.067 2.015 -1.154 1.00 0.00 16 ASN B O 6
ATOM 2559 N N . ARG B 2 10 ? -4.190 0.612 0.331 1.00 0.00 17 ARG B N 6
ATOM 2560 C CA . ARG B 2 10 ? -5.496 0.230 0.882 1.00 0.00 17 ARG B CA 6
ATOM 2561 C C . ARG B 2 10 ? -6.413 -0.176 -0.259 1.00 0.00 17 ARG B C 6
ATOM 2562 O O . ARG B 2 10 ? -7.635 -0.074 -0.158 1.00 0.00 17 ARG B O 6
ATOM 2583 N N . ARG B 2 11 ? -5.791 -0.532 -1.378 1.00 0.00 18 ARG B N 6
ATOM 2584 C CA . ARG B 2 11 ? -6.493 -0.834 -2.605 1.00 0.00 18 ARG B CA 6
ATOM 2585 C C . ARG B 2 11 ? -6.462 0.449 -3.434 1.00 0.00 18 ARG B C 6
ATOM 2586 O O . ARG B 2 11 ? -6.319 0.414 -4.655 1.00 0.00 18 ARG B O 6
ATOM 2626 N N . LYS B 2 13 ? -5.811 4.250 -1.365 1.00 0.00 20 LYS B N 6
ATOM 2627 C CA . LYS B 2 13 ? -4.907 5.110 -0.574 1.00 0.00 20 LYS B CA 6
ATOM 2628 C C . LYS B 2 13 ? -3.799 4.287 0.101 1.00 0.00 20 LYS B C 6
ATOM 2629 O O . LYS B 2 13 ? -2.666 4.275 -0.372 1.00 0.00 20 LYS B O 6
ATOM 2674 N N . LYS B 2 15 ? -3.540 0.668 3.012 1.00 0.00 22 LYS B N 6
ATOM 2675 C CA . LYS B 2 15 ? -4.038 -0.245 4.027 1.00 0.00 22 LYS B CA 6
ATOM 2676 C C . LYS B 2 15 ? -3.649 -1.690 3.691 1.00 0.00 22 LYS B C 6
ATOM 2677 O O . LYS B 2 15 ? -2.621 -2.185 4.154 1.00 0.00 22 LYS B O 6
ATOM 2696 N N . LYS B 2 16 ? -4.473 -2.361 2.885 1.00 0.00 23 LYS B N 6
ATOM 2697 C CA . LYS B 2 16 ? -4.212 -3.742 2.491 1.00 0.00 23 LYS B CA 6
ATOM 2698 C C . LYS B 2 16 ? -3.671 -3.813 1.067 1.00 0.00 23 LYS B C 6
ATOM 2699 O O . LYS B 2 16 ? -2.556 -4.278 0.835 1.00 0.00 23 LYS B O 6
ATOM 2755 N N . PRO A 1 1 ? 8.003 2.945 3.477 1.00 0.00 2 PRO A N 7
ATOM 2756 C CA . PRO A 1 1 ? 7.569 1.736 4.168 1.00 0.00 2 PRO A CA 7
ATOM 2757 C C . PRO A 1 1 ? 6.619 0.854 3.337 1.00 0.00 2 PRO A C 7
ATOM 2758 O O . PRO A 1 1 ? 5.529 0.510 3.795 1.00 0.00 2 PRO A O 7
ATOM 2769 N N . PRO A 1 2 ? 7.017 0.472 2.111 1.00 0.00 3 PRO A N 7
ATOM 2770 C CA . PRO A 1 2 ? 6.200 -0.370 1.223 1.00 0.00 3 PRO A CA 7
ATOM 2771 C C . PRO A 1 2 ? 5.797 -1.697 1.859 1.00 0.00 3 PRO A C 7
ATOM 2772 O O . PRO A 1 2 ? 6.651 -2.485 2.261 1.00 0.00 3 PRO A O 7
ATOM 2783 N N . ILE A 1 3 ? 4.488 -1.941 1.931 1.00 0.00 4 ILE A N 7
ATOM 2784 C CA . ILE A 1 3 ? 3.959 -3.177 2.508 1.00 0.00 4 ILE A CA 7
ATOM 2785 C C . ILE A 1 3 ? 4.432 -3.350 3.947 1.00 0.00 4 ILE A C 7
ATOM 2786 O O . ILE A 1 3 ? 3.671 -3.130 4.889 1.00 0.00 4 ILE A O 7
ATOM 2802 N N . LEU A 1 4 ? 5.696 -3.756 4.090 1.00 0.00 5 LEU A N 7
ATOM 2803 C CA . LEU A 1 4 ? 6.333 -3.984 5.389 1.00 0.00 5 LEU A CA 7
ATOM 2804 C C . LEU A 1 4 ? 5.455 -3.550 6.561 1.00 0.00 5 LEU A C 7
ATOM 2805 O O . LEU A 1 4 ? 4.971 -4.386 7.323 1.00 0.00 5 LEU A O 7
ATOM 2821 N N . LEU A 1 5 ? 5.243 -2.240 6.687 1.00 0.00 6 LEU A N 7
ATOM 2822 C CA . LEU A 1 5 ? 4.415 -1.686 7.750 1.00 0.00 6 LEU A CA 7
ATOM 2823 C C . LEU A 1 5 ? 4.702 -0.201 7.947 1.00 0.00 6 LEU A C 7
ATOM 2824 O O . LEU A 1 5 ? 5.726 0.173 8.518 1.00 0.00 6 LEU A O 7
ATOM 2840 N N . ARG B 2 1 ? 2.936 4.613 1.732 1.00 0.00 8 ARG B N 7
ATOM 2841 C CA . ARG B 2 1 ? 2.536 5.178 0.450 1.00 0.00 8 ARG B CA 7
ATOM 2842 C C . ARG B 2 1 ? 3.443 4.730 -0.705 1.00 0.00 8 ARG B C 7
ATOM 2843 O O . ARG B 2 1 ? 3.170 5.041 -1.863 1.00 0.00 8 ARG B O 7
ATOM 2864 N N . GLN B 2 2 ? 4.506 3.987 -0.402 1.00 0.00 9 GLN B N 7
ATOM 2865 C CA . GLN B 2 2 ? 5.405 3.493 -1.443 1.00 0.00 9 GLN B CA 7
ATOM 2866 C C . GLN B 2 2 ? 4.674 2.456 -2.269 1.00 0.00 9 GLN B C 7
ATOM 2867 O O . GLN B 2 2 ? 4.305 2.708 -3.416 1.00 0.00 9 GLN B O 7
ATOM 2881 N N . ILE B 2 3 ? 4.414 1.309 -1.653 1.00 0.00 10 ILE B N 7
ATOM 2882 C CA . ILE B 2 3 ? 3.649 0.252 -2.291 1.00 0.00 10 ILE B CA 7
ATOM 2883 C C . ILE B 2 3 ? 2.199 0.720 -2.340 1.00 0.00 10 ILE B C 7
ATOM 2884 O O . ILE B 2 3 ? 1.276 0.021 -1.923 1.00 0.00 10 ILE B O 7
ATOM 2900 N N . LYS B 2 4 ? 2.011 1.946 -2.857 1.00 0.00 11 LYS B N 7
ATOM 2901 C CA . LYS B 2 4 ? 0.695 2.547 -2.978 1.00 0.00 11 LYS B CA 7
ATOM 2902 C C . LYS B 2 4 ? -0.049 1.857 -4.086 1.00 0.00 11 LYS B C 7
ATOM 2903 O O . LYS B 2 4 ? -0.674 2.481 -4.942 1.00 0.00 11 LYS B O 7
ATOM 2922 N N . ILE B 2 5 ? 0.047 0.547 -4.048 1.00 0.00 12 ILE B N 7
ATOM 2923 C CA . ILE B 2 5 ? -0.579 -0.301 -5.008 1.00 0.00 12 ILE B CA 7
ATOM 2924 C C . ILE B 2 5 ? -1.561 -1.229 -4.296 1.00 0.00 12 ILE B C 7
ATOM 2925 O O . ILE B 2 5 ? -2.568 -1.644 -4.869 1.00 0.00 12 ILE B O 7
ATOM 2967 N N . PHE B 2 7 ? -0.924 -2.530 -0.075 1.00 0.00 14 PHE B N 7
ATOM 2968 C CA . PHE B 2 7 ? -0.724 -2.266 1.355 1.00 0.00 14 PHE B CA 7
ATOM 2969 C C . PHE B 2 7 ? -0.607 -0.779 1.612 1.00 0.00 14 PHE B C 7
ATOM 2970 O O . PHE B 2 7 ? -1.232 -0.244 2.523 1.00 0.00 14 PHE B O 7
ATOM 2987 N N . GLN B 2 8 ? 0.171 -0.113 0.782 1.00 0.00 15 GLN B N 7
ATOM 2988 C CA . GLN B 2 8 ? 0.336 1.323 0.891 1.00 0.00 15 GLN B CA 7
ATOM 2989 C C . GLN B 2 8 ? -0.693 2.003 0.004 1.00 0.00 15 GLN B C 7
ATOM 2990 O O . GLN B 2 8 ? -0.589 3.194 -0.288 1.00 0.00 15 GLN B O 7
ATOM 3004 N N . ASN B 2 9 ? -1.687 1.217 -0.429 1.00 0.00 16 ASN B N 7
ATOM 3005 C CA . ASN B 2 9 ? -2.747 1.699 -1.294 1.00 0.00 16 ASN B CA 7
ATOM 3006 C C . ASN B 2 9 ? -4.131 1.481 -0.693 1.00 0.00 16 ASN B C 7
ATOM 3007 O O . ASN B 2 9 ? -5.095 2.043 -1.169 1.00 0.00 16 ASN B O 7
ATOM 3018 N N . ARG B 2 10 ? -4.252 0.632 0.320 1.00 0.00 17 ARG B N 7
ATOM 3019 C CA . ARG B 2 10 ? -5.570 0.348 0.896 1.00 0.00 17 ARG B CA 7
ATOM 3020 C C . ARG B 2 10 ? -6.506 -0.076 -0.228 1.00 0.00 17 ARG B C 7
ATOM 3021 O O . ARG B 2 10 ? -7.721 0.064 -0.132 1.00 0.00 17 ARG B O 7
ATOM 3042 N N . ARG B 2 11 ? -5.906 -0.504 -1.334 1.00 0.00 18 ARG B N 7
ATOM 3043 C CA . ARG B 2 11 ? -6.639 -0.844 -2.535 1.00 0.00 18 ARG B CA 7
ATOM 3044 C C . ARG B 2 11 ? -6.710 0.419 -3.402 1.00 0.00 18 ARG B C 7
ATOM 3045 O O . ARG B 2 11 ? -6.811 0.341 -4.625 1.00 0.00 18 ARG B O 7
ATOM 3085 N N . LYS B 2 13 ? -5.754 4.048 -1.417 1.00 0.00 20 LYS B N 7
ATOM 3086 C CA . LYS B 2 13 ? -4.867 4.984 -0.702 1.00 0.00 20 LYS B CA 7
ATOM 3087 C C . LYS B 2 13 ? -3.748 4.221 0.003 1.00 0.00 20 LYS B C 7
ATOM 3088 O O . LYS B 2 13 ? -2.610 4.234 -0.455 1.00 0.00 20 LYS B O 7
ATOM 3133 N N . LYS B 2 15 ? -3.469 0.670 2.975 1.00 0.00 22 LYS B N 7
ATOM 3134 C CA . LYS B 2 15 ? -3.961 -0.217 4.010 1.00 0.00 22 LYS B CA 7
ATOM 3135 C C . LYS B 2 15 ? -3.574 -1.666 3.703 1.00 0.00 22 LYS B C 7
ATOM 3136 O O . LYS B 2 15 ? -2.540 -2.151 4.164 1.00 0.00 22 LYS B O 7
ATOM 3155 N N . LYS B 2 16 ? -4.405 -2.352 2.918 1.00 0.00 23 LYS B N 7
ATOM 3156 C CA . LYS B 2 16 ? -4.143 -3.738 2.548 1.00 0.00 23 LYS B CA 7
ATOM 3157 C C . LYS B 2 16 ? -3.721 -3.833 1.084 1.00 0.00 23 LYS B C 7
ATOM 3158 O O . LYS B 2 16 ? -2.624 -4.293 0.770 1.00 0.00 23 LYS B O 7
ATOM 3214 N N . PRO A 1 1 ? 7.925 3.474 2.606 1.00 0.00 2 PRO A N 8
ATOM 3215 C CA . PRO A 1 1 ? 7.327 2.489 3.496 1.00 0.00 2 PRO A CA 8
ATOM 3216 C C . PRO A 1 1 ? 6.407 1.482 2.785 1.00 0.00 2 PRO A C 8
ATOM 3217 O O . PRO A 1 1 ? 5.251 1.318 3.171 1.00 0.00 2 PRO A O 8
ATOM 3228 N N . PRO A 1 2 ? 6.904 0.802 1.740 1.00 0.00 3 PRO A N 8
ATOM 3229 C CA . PRO A 1 2 ? 6.126 -0.186 0.964 1.00 0.00 3 PRO A CA 8
ATOM 3230 C C . PRO A 1 2 ? 5.783 -1.471 1.724 1.00 0.00 3 PRO A C 8
ATOM 3231 O O . PRO A 1 2 ? 6.663 -2.141 2.263 1.00 0.00 3 PRO A O 8
ATOM 3242 N N . ILE A 1 3 ? 4.488 -1.814 1.718 1.00 0.00 4 ILE A N 8
ATOM 3243 C CA . ILE A 1 3 ? 3.969 -3.034 2.363 1.00 0.00 4 ILE A CA 8
ATOM 3244 C C . ILE A 1 3 ? 4.764 -3.456 3.603 1.00 0.00 4 ILE A C 8
ATOM 3245 O O . ILE A 1 3 ? 4.918 -4.647 3.873 1.00 0.00 4 ILE A O 8
ATOM 3261 N N . LEU A 1 4 ? 5.260 -2.486 4.350 1.00 0.00 5 LEU A N 8
ATOM 3262 C CA . LEU A 1 4 ? 6.033 -2.767 5.555 1.00 0.00 5 LEU A CA 8
ATOM 3263 C C . LEU A 1 4 ? 5.184 -2.624 6.813 1.00 0.00 5 LEU A C 8
ATOM 3264 O O . LEU A 1 4 ? 5.654 -2.884 7.921 1.00 0.00 5 LEU A O 8
ATOM 3280 N N . LEU A 1 5 ? 3.943 -2.182 6.635 1.00 0.00 6 LEU A N 8
ATOM 3281 C CA . LEU A 1 5 ? 3.019 -1.968 7.743 1.00 0.00 6 LEU A CA 8
ATOM 3282 C C . LEU A 1 5 ? 3.251 -0.599 8.371 1.00 0.00 6 LEU A C 8
ATOM 3283 O O . LEU A 1 5 ? 3.394 -0.470 9.588 1.00 0.00 6 LEU A O 8
ATOM 3299 N N . ARG B 2 1 ? 2.607 4.551 1.816 1.00 0.00 8 ARG B N 8
ATOM 3300 C CA . ARG B 2 1 ? 2.270 5.202 0.559 1.00 0.00 8 ARG B CA 8
ATOM 3301 C C . ARG B 2 1 ? 3.148 4.733 -0.610 1.00 0.00 8 ARG B C 8
ATOM 3302 O O . ARG B 2 1 ? 2.759 4.873 -1.767 1.00 0.00 8 ARG B O 8
ATOM 3323 N N . GLN B 2 2 ? 4.318 4.165 -0.327 1.00 0.00 9 GLN B N 8
ATOM 3324 C CA . GLN B 2 2 ? 5.192 3.677 -1.394 1.00 0.00 9 GLN B CA 8
ATOM 3325 C C . GLN B 2 2 ? 4.456 2.632 -2.212 1.00 0.00 9 GLN B C 8
ATOM 3326 O O . GLN B 2 2 ? 4.115 2.866 -3.371 1.00 0.00 9 GLN B O 8
ATOM 3340 N N . ILE B 2 3 ? 4.173 1.497 -1.588 1.00 0.00 10 ILE B N 8
ATOM 3341 C CA . ILE B 2 3 ? 3.423 0.445 -2.246 1.00 0.00 10 ILE B CA 8
ATOM 3342 C C . ILE B 2 3 ? 1.969 0.891 -2.319 1.00 0.00 10 ILE B C 8
ATOM 3343 O O . ILE B 2 3 ? 1.056 0.228 -1.829 1.00 0.00 10 ILE B O 8
ATOM 3359 N N . LYS B 2 4 ? 1.768 2.043 -2.961 1.00 0.00 11 LYS B N 8
ATOM 3360 C CA . LYS B 2 4 ? 0.443 2.602 -3.139 1.00 0.00 11 LYS B CA 8
ATOM 3361 C C . LYS B 2 4 ? -0.249 1.843 -4.240 1.00 0.00 11 LYS B C 8
ATOM 3362 O O . LYS B 2 4 ? -0.898 2.407 -5.121 1.00 0.00 11 LYS B O 8
ATOM 3381 N N . ILE B 2 5 ? -0.085 0.538 -4.154 1.00 0.00 12 ILE B N 8
ATOM 3382 C CA . ILE B 2 5 ? -0.649 -0.392 -5.084 1.00 0.00 12 ILE B CA 8
ATOM 3383 C C . ILE B 2 5 ? -1.595 -1.329 -4.329 1.00 0.00 12 ILE B C 8
ATOM 3384 O O . ILE B 2 5 ? -2.582 -1.811 -4.885 1.00 0.00 12 ILE B O 8
ATOM 3426 N N . PHE B 2 7 ? -0.928 -2.594 -0.046 1.00 0.00 14 PHE B N 8
ATOM 3427 C CA . PHE B 2 7 ? -0.715 -2.329 1.383 1.00 0.00 14 PHE B CA 8
ATOM 3428 C C . PHE B 2 7 ? -0.638 -0.842 1.656 1.00 0.00 14 PHE B C 8
ATOM 3429 O O . PHE B 2 7 ? -1.370 -0.317 2.489 1.00 0.00 14 PHE B O 8
ATOM 3446 N N . GLN B 2 8 ? 0.225 -0.162 0.930 1.00 0.00 15 GLN B N 8
ATOM 3447 C CA . GLN B 2 8 ? 0.361 1.273 1.068 1.00 0.00 15 GLN B CA 8
ATOM 3448 C C . GLN B 2 8 ? -0.595 1.950 0.090 1.00 0.00 15 GLN B C 8
ATOM 3449 O O . GLN B 2 8 ? -0.391 3.093 -0.314 1.00 0.00 15 GLN B O 8
ATOM 3463 N N . ASN B 2 9 ? -1.652 1.203 -0.273 1.00 0.00 16 ASN B N 8
ATOM 3464 C CA . ASN B 2 9 ? -2.679 1.667 -1.196 1.00 0.00 16 ASN B CA 8
ATOM 3465 C C . ASN B 2 9 ? -4.091 1.463 -0.638 1.00 0.00 16 ASN B C 8
ATOM 3466 O O . ASN B 2 9 ? -5.038 2.027 -1.144 1.00 0.00 16 ASN B O 8
ATOM 3477 N N . ARG B 2 10 ? -4.244 0.606 0.364 1.00 0.00 17 ARG B N 8
ATOM 3478 C CA . ARG B 2 10 ? -5.572 0.296 0.912 1.00 0.00 17 ARG B CA 8
ATOM 3479 C C . ARG B 2 10 ? -6.502 -0.103 -0.227 1.00 0.00 17 ARG B C 8
ATOM 3480 O O . ARG B 2 10 ? -7.724 0.009 -0.118 1.00 0.00 17 ARG B O 8
ATOM 3501 N N . ARG B 2 11 ? -5.895 -0.485 -1.345 1.00 0.00 18 ARG B N 8
ATOM 3502 C CA . ARG B 2 11 ? -6.612 -0.810 -2.562 1.00 0.00 18 ARG B CA 8
ATOM 3503 C C . ARG B 2 11 ? -6.597 0.438 -3.454 1.00 0.00 18 ARG B C 8
ATOM 3504 O O . ARG B 2 11 ? -6.693 0.342 -4.677 1.00 0.00 18 ARG B O 8
ATOM 3544 N N . LYS B 2 13 ? -5.566 4.061 -1.500 1.00 0.00 20 LYS B N 8
ATOM 3545 C CA . LYS B 2 13 ? -4.714 4.993 -0.741 1.00 0.00 20 LYS B CA 8
ATOM 3546 C C . LYS B 2 13 ? -3.634 4.223 0.024 1.00 0.00 20 LYS B C 8
ATOM 3547 O O . LYS B 2 13 ? -2.470 4.237 -0.367 1.00 0.00 20 LYS B O 8
ATOM 3592 N N . LYS B 2 15 ? -3.506 0.647 3.000 1.00 0.00 22 LYS B N 8
ATOM 3593 C CA . LYS B 2 15 ? -4.032 -0.244 4.017 1.00 0.00 22 LYS B CA 8
ATOM 3594 C C . LYS B 2 15 ? -3.600 -1.688 3.748 1.00 0.00 22 LYS B C 8
ATOM 3595 O O . LYS B 2 15 ? -2.613 -2.162 4.309 1.00 0.00 22 LYS B O 8
ATOM 3614 N N . LYS B 2 16 ? -4.340 -2.382 2.883 1.00 0.00 23 LYS B N 8
ATOM 3615 C CA . LYS B 2 16 ? -4.028 -3.763 2.539 1.00 0.00 23 LYS B CA 8
ATOM 3616 C C . LYS B 2 16 ? -3.613 -3.874 1.076 1.00 0.00 23 LYS B C 8
ATOM 3617 O O . LYS B 2 16 ? -2.567 -4.435 0.755 1.00 0.00 23 LYS B O 8
ATOM 3673 N N . PRO A 1 1 ? 7.803 3.196 3.052 1.00 0.00 2 PRO A N 9
ATOM 3674 C CA . PRO A 1 1 ? 7.269 2.060 3.789 1.00 0.00 2 PRO A CA 9
ATOM 3675 C C . PRO A 1 1 ? 6.362 1.152 2.941 1.00 0.00 2 PRO A C 9
ATOM 3676 O O . PRO A 1 1 ? 5.224 0.875 3.323 1.00 0.00 2 PRO A O 9
ATOM 3687 N N . PRO A 1 2 ? 6.848 0.677 1.784 1.00 0.00 3 PRO A N 9
ATOM 3688 C CA . PRO A 1 2 ? 6.074 -0.200 0.891 1.00 0.00 3 PRO A CA 9
ATOM 3689 C C . PRO A 1 2 ? 5.702 -1.521 1.552 1.00 0.00 3 PRO A C 9
ATOM 3690 O O . PRO A 1 2 ? 6.574 -2.230 2.049 1.00 0.00 3 PRO A O 9
ATOM 3701 N N . ILE A 1 3 ? 4.397 -1.844 1.561 1.00 0.00 4 ILE A N 9
ATOM 3702 C CA . ILE A 1 3 ? 3.907 -3.086 2.177 1.00 0.00 4 ILE A CA 9
ATOM 3703 C C . ILE A 1 3 ? 4.695 -3.372 3.452 1.00 0.00 4 ILE A C 9
ATOM 3704 O O . ILE A 1 3 ? 4.974 -4.518 3.804 1.00 0.00 4 ILE A O 9
ATOM 3720 N N . LEU A 1 4 ? 5.062 -2.295 4.127 1.00 0.00 5 LEU A N 9
ATOM 3721 C CA . LEU A 1 4 ? 5.825 -2.371 5.350 1.00 0.00 5 LEU A CA 9
ATOM 3722 C C . LEU A 1 4 ? 4.909 -2.178 6.533 1.00 0.00 5 LEU A C 9
ATOM 3723 O O . LEU A 1 4 ? 4.650 -3.109 7.295 1.00 0.00 5 LEU A O 9
ATOM 3739 N N . LEU A 1 5 ? 4.394 -0.967 6.663 1.00 0.00 6 LEU A N 9
ATOM 3740 C CA . LEU A 1 5 ? 3.471 -0.657 7.735 1.00 0.00 6 LEU A CA 9
ATOM 3741 C C . LEU A 1 5 ? 3.197 0.844 7.830 1.00 0.00 6 LEU A C 9
ATOM 3742 O O . LEU A 1 5 ? 2.161 1.257 8.350 1.00 0.00 6 LEU A O 9
ATOM 3758 N N . ARG B 2 1 ? 2.530 4.723 1.830 1.00 0.00 8 ARG B N 9
ATOM 3759 C CA . ARG B 2 1 ? 2.051 5.181 0.531 1.00 0.00 8 ARG B CA 9
ATOM 3760 C C . ARG B 2 1 ? 2.914 4.650 -0.616 1.00 0.00 8 ARG B C 9
ATOM 3761 O O . ARG B 2 1 ? 2.442 4.536 -1.744 1.00 0.00 8 ARG B O 9
ATOM 3782 N N . GLN B 2 2 ? 4.171 4.313 -0.334 1.00 0.00 9 GLN B N 9
ATOM 3783 C CA . GLN B 2 2 ? 5.064 3.780 -1.366 1.00 0.00 9 GLN B CA 9
ATOM 3784 C C . GLN B 2 2 ? 4.348 2.707 -2.168 1.00 0.00 9 GLN B C 9
ATOM 3785 O O . GLN B 2 2 ? 4.003 2.919 -3.330 1.00 0.00 9 GLN B O 9
ATOM 3799 N N . ILE B 2 3 ? 4.084 1.575 -1.530 1.00 0.00 10 ILE B N 9
ATOM 3800 C CA . ILE B 2 3 ? 3.356 0.502 -2.179 1.00 0.00 10 ILE B CA 9
ATOM 3801 C C . ILE B 2 3 ? 1.892 0.916 -2.256 1.00 0.00 10 ILE B C 9
ATOM 3802 O O . ILE B 2 3 ? 0.995 0.248 -1.743 1.00 0.00 10 ILE B O 9
ATOM 3818 N N . LYS B 2 4 ? 1.659 2.046 -2.931 1.00 0.00 11 LYS B N 9
ATOM 3819 C CA . LYS B 2 4 ? 0.318 2.564 -3.116 1.00 0.00 11 LYS B CA 9
ATOM 3820 C C . LYS B 2 4 ? -0.338 1.795 -4.235 1.00 0.00 11 LYS B C 9
ATOM 3821 O O . LYS B 2 4 ? -1.039 2.343 -5.087 1.00 0.00 11 LYS B O 9
ATOM 3840 N N . ILE B 2 5 ? -0.093 0.501 -4.191 1.00 0.00 12 ILE B N 9
ATOM 3841 C CA . ILE B 2 5 ? -0.619 -0.438 -5.135 1.00 0.00 12 ILE B CA 9
ATOM 3842 C C . ILE B 2 5 ? -1.567 -1.383 -4.392 1.00 0.00 12 ILE B C 9
ATOM 3843 O O . ILE B 2 5 ? -2.538 -1.880 -4.960 1.00 0.00 12 ILE B O 9
ATOM 3885 N N . PHE B 2 7 ? -0.953 -2.597 -0.074 1.00 0.00 14 PHE B N 9
ATOM 3886 C CA . PHE B 2 7 ? -0.764 -2.304 1.353 1.00 0.00 14 PHE B CA 9
ATOM 3887 C C . PHE B 2 7 ? -0.694 -0.816 1.603 1.00 0.00 14 PHE B C 9
ATOM 3888 O O . PHE B 2 7 ? -1.503 -0.267 2.340 1.00 0.00 14 PHE B O 9
ATOM 3905 N N . GLN B 2 8 ? 0.250 -0.158 0.964 1.00 0.00 15 GLN B N 9
ATOM 3906 C CA . GLN B 2 8 ? 0.377 1.276 1.097 1.00 0.00 15 GLN B CA 9
ATOM 3907 C C . GLN B 2 8 ? -0.581 1.944 0.116 1.00 0.00 15 GLN B C 9
ATOM 3908 O O . GLN B 2 8 ? -0.397 3.098 -0.269 1.00 0.00 15 GLN B O 9
ATOM 3922 N N . ASN B 2 9 ? -1.613 1.178 -0.278 1.00 0.00 16 ASN B N 9
ATOM 3923 C CA . ASN B 2 9 ? -2.632 1.630 -1.212 1.00 0.00 16 ASN B CA 9
ATOM 3924 C C . ASN B 2 9 ? -4.041 1.476 -0.643 1.00 0.00 16 ASN B C 9
ATOM 3925 O O . ASN B 2 9 ? -4.971 2.075 -1.142 1.00 0.00 16 ASN B O 9
ATOM 3936 N N . ARG B 2 10 ? -4.221 0.629 0.363 1.00 0.00 17 ARG B N 9
ATOM 3937 C CA . ARG B 2 10 ? -5.561 0.388 0.910 1.00 0.00 17 ARG B CA 9
ATOM 3938 C C . ARG B 2 10 ? -6.488 -0.001 -0.232 1.00 0.00 17 ARG B C 9
ATOM 3939 O O . ARG B 2 10 ? -7.700 0.196 -0.168 1.00 0.00 17 ARG B O 9
ATOM 3960 N N . ARG B 2 11 ? -5.878 -0.472 -1.313 1.00 0.00 18 ARG B N 9
ATOM 3961 C CA . ARG B 2 11 ? -6.585 -0.806 -2.532 1.00 0.00 18 ARG B CA 9
ATOM 3962 C C . ARG B 2 11 ? -6.543 0.424 -3.448 1.00 0.00 18 ARG B C 9
ATOM 3963 O O . ARG B 2 11 ? -6.626 0.306 -4.670 1.00 0.00 18 ARG B O 9
ATOM 4003 N N . LYS B 2 13 ? -5.564 4.017 -1.493 1.00 0.00 20 LYS B N 9
ATOM 4004 C CA . LYS B 2 13 ? -4.773 4.964 -0.684 1.00 0.00 20 LYS B CA 9
ATOM 4005 C C . LYS B 2 13 ? -3.643 4.215 0.031 1.00 0.00 20 LYS B C 9
ATOM 4006 O O . LYS B 2 13 ? -2.498 4.243 -0.412 1.00 0.00 20 LYS B O 9
ATOM 4051 N N . LYS B 2 15 ? -3.509 0.652 2.977 1.00 0.00 22 LYS B N 9
ATOM 4052 C CA . LYS B 2 15 ? -4.056 -0.226 3.992 1.00 0.00 22 LYS B CA 9
ATOM 4053 C C . LYS B 2 15 ? -3.694 -1.688 3.700 1.00 0.00 22 LYS B C 9
ATOM 4054 O O . LYS B 2 15 ? -2.722 -2.211 4.245 1.00 0.00 22 LYS B O 9
ATOM 4073 N N . LYS B 2 16 ? -4.471 -2.344 2.836 1.00 0.00 23 LYS B N 9
ATOM 4074 C CA . LYS B 2 16 ? -4.214 -3.737 2.478 1.00 0.00 23 LYS B CA 9
ATOM 4075 C C . LYS B 2 16 ? -3.907 -3.868 0.989 1.00 0.00 23 LYS B C 9
ATOM 4076 O O . LYS B 2 16 ? -4.422 -3.108 0.169 1.00 0.00 23 LYS B O 9
ATOM 4132 N N . PRO A 1 1 ? 7.888 3.124 3.344 1.00 0.00 2 PRO A N 10
ATOM 4133 C CA . PRO A 1 1 ? 7.348 2.034 4.145 1.00 0.00 2 PRO A CA 10
ATOM 4134 C C . PRO A 1 1 ? 6.401 1.113 3.355 1.00 0.00 2 PRO A C 10
ATOM 4135 O O . PRO A 1 1 ? 5.272 0.866 3.782 1.00 0.00 2 PRO A O 10
ATOM 4146 N N . PRO A 1 2 ? 6.841 0.596 2.193 1.00 0.00 3 PRO A N 10
ATOM 4147 C CA . PRO A 1 2 ? 6.024 -0.292 1.351 1.00 0.00 3 PRO A CA 10
ATOM 4148 C C . PRO A 1 2 ? 5.620 -1.583 2.055 1.00 0.00 3 PRO A C 10
ATOM 4149 O O . PRO A 1 2 ? 6.454 -2.241 2.671 1.00 0.00 3 PRO A O 10
ATOM 4160 N N . ILE A 1 3 ? 4.339 -1.937 1.929 1.00 0.00 4 ILE A N 10
ATOM 4161 C CA . ILE A 1 3 ? 3.764 -3.156 2.514 1.00 0.00 4 ILE A CA 10
ATOM 4162 C C . ILE A 1 3 ? 4.085 -3.328 3.999 1.00 0.00 4 ILE A C 10
ATOM 4163 O O . ILE A 1 3 ? 3.174 -3.486 4.812 1.00 0.00 4 ILE A O 10
ATOM 4179 N N . LEU A 1 4 ? 5.366 -3.310 4.344 1.00 0.00 5 LEU A N 10
ATOM 4180 C CA . LEU A 1 4 ? 5.812 -3.472 5.723 1.00 0.00 5 LEU A CA 10
ATOM 4181 C C . LEU A 1 4 ? 4.778 -2.971 6.732 1.00 0.00 5 LEU A C 10
ATOM 4182 O O . LEU A 1 4 ? 4.126 -3.769 7.406 1.00 0.00 5 LEU A O 10
ATOM 4198 N N . LEU A 1 5 ? 4.627 -1.650 6.817 1.00 0.00 6 LEU A N 10
ATOM 4199 C CA . LEU A 1 5 ? 3.667 -1.028 7.727 1.00 0.00 6 LEU A CA 10
ATOM 4200 C C . LEU A 1 5 ? 4.054 0.421 8.006 1.00 0.00 6 LEU A C 10
ATOM 4201 O O . LEU A 1 5 ? 4.962 0.690 8.795 1.00 0.00 6 LEU A O 10
ATOM 4217 N N . ARG B 2 1 ? 2.797 4.794 1.563 1.00 0.00 8 ARG B N 10
ATOM 4218 C CA . ARG B 2 1 ? 2.431 5.239 0.228 1.00 0.00 8 ARG B CA 10
ATOM 4219 C C . ARG B 2 1 ? 3.396 4.723 -0.847 1.00 0.00 8 ARG B C 10
ATOM 4220 O O . ARG B 2 1 ? 3.198 4.982 -2.033 1.00 0.00 8 ARG B O 10
ATOM 4241 N N . GLN B 2 2 ? 4.420 3.972 -0.448 1.00 0.00 9 GLN B N 10
ATOM 4242 C CA . GLN B 2 2 ? 5.359 3.418 -1.417 1.00 0.00 9 GLN B CA 10
ATOM 4243 C C . GLN B 2 2 ? 4.649 2.356 -2.226 1.00 0.00 9 GLN B C 10
ATOM 4244 O O . GLN B 2 2 ? 4.370 2.545 -3.410 1.00 0.00 9 GLN B O 10
ATOM 4258 N N . ILE B 2 3 ? 4.299 1.262 -1.563 1.00 0.00 10 ILE B N 10
ATOM 4259 C CA . ILE B 2 3 ? 3.547 0.201 -2.202 1.00 0.00 10 ILE B CA 10
ATOM 4260 C C . ILE B 2 3 ? 2.108 0.692 -2.334 1.00 0.00 10 ILE B C 10
ATOM 4261 O O . ILE B 2 3 ? 1.155 0.021 -1.942 1.00 0.00 10 ILE B O 10
ATOM 4277 N N . LYS B 2 4 ? 1.968 1.906 -2.901 1.00 0.00 11 LYS B N 10
ATOM 4278 C CA . LYS B 2 4 ? 0.665 2.520 -3.109 1.00 0.00 11 LYS B CA 10
ATOM 4279 C C . LYS B 2 4 ? -0.032 1.792 -4.225 1.00 0.00 11 LYS B C 10
ATOM 4280 O O . LYS B 2 4 ? -0.606 2.384 -5.139 1.00 0.00 11 LYS B O 10
ATOM 4299 N N . ILE B 2 5 ? 0.047 0.487 -4.125 1.00 0.00 12 ILE B N 10
ATOM 4300 C CA . ILE B 2 5 ? -0.538 -0.405 -5.070 1.00 0.00 12 ILE B CA 10
ATOM 4301 C C . ILE B 2 5 ? -1.549 -1.286 -4.345 1.00 0.00 12 ILE B C 10
ATOM 4302 O O . ILE B 2 5 ? -2.563 -1.685 -4.914 1.00 0.00 12 ILE B O 10
ATOM 4344 N N . PHE B 2 7 ? -0.957 -2.485 -0.097 1.00 0.00 14 PHE B N 10
ATOM 4345 C CA . PHE B 2 7 ? -0.758 -2.197 1.326 1.00 0.00 14 PHE B CA 10
ATOM 4346 C C . PHE B 2 7 ? -0.635 -0.705 1.564 1.00 0.00 14 PHE B C 10
ATOM 4347 O O . PHE B 2 7 ? -1.338 -0.143 2.400 1.00 0.00 14 PHE B O 10
ATOM 4364 N N . GLN B 2 8 ? 0.226 -0.057 0.800 1.00 0.00 15 GLN B N 10
ATOM 4365 C CA . GLN B 2 8 ? 0.389 1.382 0.906 1.00 0.00 15 GLN B CA 10
ATOM 4366 C C . GLN B 2 8 ? -0.646 2.059 0.007 1.00 0.00 15 GLN B C 10
ATOM 4367 O O . GLN B 2 8 ? -0.533 3.243 -0.311 1.00 0.00 15 GLN B O 10
ATOM 4381 N N . ASN B 2 9 ? -1.655 1.277 -0.401 1.00 0.00 16 ASN B N 10
ATOM 4382 C CA . ASN B 2 9 ? -2.723 1.757 -1.267 1.00 0.00 16 ASN B CA 10
ATOM 4383 C C . ASN B 2 9 ? -4.114 1.476 -0.689 1.00 0.00 16 ASN B C 10
ATOM 4384 O O . ASN B 2 9 ? -5.098 1.985 -1.185 1.00 0.00 16 ASN B O 10
ATOM 4395 N N . ARG B 2 10 ? -4.210 0.618 0.322 1.00 0.00 17 ARG B N 10
ATOM 4396 C CA . ARG B 2 10 ? -5.513 0.241 0.890 1.00 0.00 17 ARG B CA 10
ATOM 4397 C C . ARG B 2 10 ? -6.460 -0.148 -0.234 1.00 0.00 17 ARG B C 10
ATOM 4398 O O . ARG B 2 10 ? -7.677 -0.019 -0.109 1.00 0.00 17 ARG B O 10
ATOM 4419 N N . ARG B 2 11 ? -5.873 -0.536 -1.359 1.00 0.00 18 ARG B N 10
ATOM 4420 C CA . ARG B 2 11 ? -6.611 -0.844 -2.569 1.00 0.00 18 ARG B CA 10
ATOM 4421 C C . ARG B 2 11 ? -6.595 0.423 -3.432 1.00 0.00 18 ARG B C 10
ATOM 4422 O O . ARG B 2 11 ? -6.572 0.358 -4.662 1.00 0.00 18 ARG B O 10
ATOM 4462 N N . LYS B 2 13 ? -5.858 4.195 -1.399 1.00 0.00 20 LYS B N 10
ATOM 4463 C CA . LYS B 2 13 ? -4.990 5.063 -0.576 1.00 0.00 20 LYS B CA 10
ATOM 4464 C C . LYS B 2 13 ? -3.850 4.262 0.072 1.00 0.00 20 LYS B C 10
ATOM 4465 O O . LYS B 2 13 ? -2.727 4.280 -0.425 1.00 0.00 20 LYS B O 10
ATOM 4510 N N . LYS B 2 15 ? -3.549 0.661 3.001 1.00 0.00 22 LYS B N 10
ATOM 4511 C CA . LYS B 2 15 ? -4.047 -0.226 4.040 1.00 0.00 22 LYS B CA 10
ATOM 4512 C C . LYS B 2 15 ? -3.605 -1.673 3.779 1.00 0.00 22 LYS B C 10
ATOM 4513 O O . LYS B 2 15 ? -2.620 -2.139 4.350 1.00 0.00 22 LYS B O 10
ATOM 4532 N N . LYS B 2 16 ? -4.335 -2.376 2.909 1.00 0.00 23 LYS B N 10
ATOM 4533 C CA . LYS B 2 16 ? -4.011 -3.760 2.571 1.00 0.00 23 LYS B CA 10
ATOM 4534 C C . LYS B 2 16 ? -3.542 -3.871 1.124 1.00 0.00 23 LYS B C 10
ATOM 4535 O O . LYS B 2 16 ? -2.451 -4.366 0.850 1.00 0.00 23 LYS B O 10
ATOM 4591 N N . PRO A 1 1 ? 7.753 3.754 2.753 1.00 0.00 2 PRO A N 11
ATOM 4592 C CA . PRO A 1 1 ? 7.131 2.822 3.680 1.00 0.00 2 PRO A CA 11
ATOM 4593 C C . PRO A 1 1 ? 6.299 1.725 2.991 1.00 0.00 2 PRO A C 11
ATOM 4594 O O . PRO A 1 1 ? 5.141 1.509 3.348 1.00 0.00 2 PRO A O 11
ATOM 4605 N N . PRO A 1 2 ? 6.868 1.024 1.995 1.00 0.00 3 PRO A N 11
ATOM 4606 C CA . PRO A 1 2 ? 6.162 -0.041 1.263 1.00 0.00 3 PRO A CA 11
ATOM 4607 C C . PRO A 1 2 ? 5.835 -1.257 2.122 1.00 0.00 3 PRO A C 11
ATOM 4608 O O . PRO A 1 2 ? 6.702 -1.788 2.817 1.00 0.00 3 PRO A O 11
ATOM 4619 N N . ILE A 1 3 ? 4.576 -1.702 2.044 1.00 0.00 4 ILE A N 11
ATOM 4620 C CA . ILE A 1 3 ? 4.101 -2.877 2.791 1.00 0.00 4 ILE A CA 11
ATOM 4621 C C . ILE A 1 3 ? 4.878 -3.062 4.083 1.00 0.00 4 ILE A C 11
ATOM 4622 O O . ILE A 1 3 ? 5.852 -3.812 4.146 1.00 0.00 4 ILE A O 11
ATOM 4638 N N . LEU A 1 4 ? 4.450 -2.358 5.108 1.00 0.00 5 LEU A N 11
ATOM 4639 C CA . LEU A 1 4 ? 5.112 -2.429 6.396 1.00 0.00 5 LEU A CA 11
ATOM 4640 C C . LEU A 1 4 ? 4.215 -1.908 7.517 1.00 0.00 5 LEU A C 11
ATOM 4641 O O . LEU A 1 4 ? 4.533 -2.053 8.699 1.00 0.00 5 LEU A O 11
ATOM 4657 N N . LEU A 1 5 ? 3.106 -1.281 7.134 1.00 0.00 6 LEU A N 11
ATOM 4658 C CA . LEU A 1 5 ? 2.163 -0.707 8.078 1.00 0.00 6 LEU A CA 11
ATOM 4659 C C . LEU A 1 5 ? 2.650 0.659 8.547 1.00 0.00 6 LEU A C 11
ATOM 4660 O O . LEU A 1 5 ? 2.789 0.909 9.746 1.00 0.00 6 LEU A O 11
ATOM 4676 N N . ARG B 2 1 ? 2.656 4.722 1.713 1.00 0.00 8 ARG B N 11
ATOM 4677 C CA . ARG B 2 1 ? 2.314 5.219 0.385 1.00 0.00 8 ARG B CA 11
ATOM 4678 C C . ARG B 2 1 ? 3.263 4.724 -0.713 1.00 0.00 8 ARG B C 11
ATOM 4679 O O . ARG B 2 1 ? 3.032 4.989 -1.890 1.00 0.00 8 ARG B O 11
ATOM 4700 N N . GLN B 2 2 ? 4.315 3.993 -0.351 1.00 0.00 9 GLN B N 11
ATOM 4701 C CA . GLN B 2 2 ? 5.236 3.470 -1.357 1.00 0.00 9 GLN B CA 11
ATOM 4702 C C . GLN B 2 2 ? 4.525 2.405 -2.162 1.00 0.00 9 GLN B C 11
ATOM 4703 O O . GLN B 2 2 ? 4.278 2.577 -3.356 1.00 0.00 9 GLN B O 11
ATOM 4717 N N . ILE B 2 3 ? 4.143 1.329 -1.490 1.00 0.00 10 ILE B N 11
ATOM 4718 C CA . ILE B 2 3 ? 3.392 0.271 -2.134 1.00 0.00 10 ILE B CA 11
ATOM 4719 C C . ILE B 2 3 ? 1.965 0.766 -2.300 1.00 0.00 10 ILE B C 11
ATOM 4720 O O . ILE B 2 3 ? 1.002 0.129 -1.875 1.00 0.00 10 ILE B O 11
ATOM 4736 N N . LYS B 2 4 ? 1.845 1.934 -2.934 1.00 0.00 11 LYS B N 11
ATOM 4737 C CA . LYS B 2 4 ? 0.557 2.545 -3.182 1.00 0.00 11 LYS B CA 11
ATOM 4738 C C . LYS B 2 4 ? -0.126 1.792 -4.297 1.00 0.00 11 LYS B C 11
ATOM 4739 O O . LYS B 2 4 ? -0.738 2.364 -5.198 1.00 0.00 11 LYS B O 11
ATOM 4758 N N . ILE B 2 5 ? -0.000 0.484 -4.191 1.00 0.00 12 ILE B N 11
ATOM 4759 C CA . ILE B 2 5 ? -0.566 -0.447 -5.117 1.00 0.00 12 ILE B CA 11
ATOM 4760 C C . ILE B 2 5 ? -1.559 -1.328 -4.362 1.00 0.00 12 ILE B C 11
ATOM 4761 O O . ILE B 2 5 ? -2.588 -1.728 -4.905 1.00 0.00 12 ILE B O 11
ATOM 4803 N N . PHE B 2 7 ? -0.926 -2.527 -0.081 1.00 0.00 14 PHE B N 11
ATOM 4804 C CA . PHE B 2 7 ? -0.727 -2.233 1.342 1.00 0.00 14 PHE B CA 11
ATOM 4805 C C . PHE B 2 7 ? -0.628 -0.741 1.585 1.00 0.00 14 PHE B C 11
ATOM 4806 O O . PHE B 2 7 ? -1.385 -0.185 2.376 1.00 0.00 14 PHE B O 11
ATOM 4823 N N . GLN B 2 8 ? 0.273 -0.083 0.880 1.00 0.00 15 GLN B N 11
ATOM 4824 C CA . GLN B 2 8 ? 0.408 1.355 1.004 1.00 0.00 15 GLN B CA 11
ATOM 4825 C C . GLN B 2 8 ? -0.579 2.020 0.047 1.00 0.00 15 GLN B C 11
ATOM 4826 O O . GLN B 2 8 ? -0.419 3.179 -0.336 1.00 0.00 15 GLN B O 11
ATOM 4840 N N . ASN B 2 9 ? -1.608 1.247 -0.335 1.00 0.00 16 ASN B N 11
ATOM 4841 C CA . ASN B 2 9 ? -2.639 1.705 -1.250 1.00 0.00 16 ASN B CA 11
ATOM 4842 C C . ASN B 2 9 ? -4.048 1.465 -0.713 1.00 0.00 16 ASN B C 11
ATOM 4843 O O . ASN B 2 9 ? -5.002 1.961 -1.274 1.00 0.00 16 ASN B O 11
ATOM 4854 N N . ARG B 2 10 ? -4.199 0.664 0.338 1.00 0.00 17 ARG B N 11
ATOM 4855 C CA . ARG B 2 10 ? -5.536 0.354 0.862 1.00 0.00 17 ARG B CA 11
ATOM 4856 C C . ARG B 2 10 ? -6.450 -0.000 -0.301 1.00 0.00 17 ARG B C 11
ATOM 4857 O O . ARG B 2 10 ? -7.646 0.284 -0.282 1.00 0.00 17 ARG B O 11
ATOM 4878 N N . ARG B 2 11 ? -5.847 -0.530 -1.356 1.00 0.00 18 ARG B N 11
ATOM 4879 C CA . ARG B 2 11 ? -6.554 -0.827 -2.587 1.00 0.00 18 ARG B CA 11
ATOM 4880 C C . ARG B 2 11 ? -6.546 0.441 -3.446 1.00 0.00 18 ARG B C 11
ATOM 4881 O O . ARG B 2 11 ? -6.521 0.376 -4.675 1.00 0.00 18 ARG B O 11
ATOM 4921 N N . LYS B 2 13 ? -5.793 4.101 -1.392 1.00 0.00 20 LYS B N 11
ATOM 4922 C CA . LYS B 2 13 ? -4.951 5.003 -0.583 1.00 0.00 20 LYS B CA 11
ATOM 4923 C C . LYS B 2 13 ? -3.804 4.232 0.080 1.00 0.00 20 LYS B C 11
ATOM 4924 O O . LYS B 2 13 ? -2.673 4.263 -0.402 1.00 0.00 20 LYS B O 11
ATOM 4969 N N . LYS B 2 15 ? -3.536 0.660 3.018 1.00 0.00 22 LYS B N 11
ATOM 4970 C CA . LYS B 2 15 ? -4.058 -0.215 4.047 1.00 0.00 22 LYS B CA 11
ATOM 4971 C C . LYS B 2 15 ? -3.648 -1.667 3.778 1.00 0.00 22 LYS B C 11
ATOM 4972 O O . LYS B 2 15 ? -2.697 -2.169 4.376 1.00 0.00 22 LYS B O 11
ATOM 4991 N N . LYS B 2 16 ? -4.359 -2.333 2.868 1.00 0.00 23 LYS B N 11
ATOM 4992 C CA . LYS B 2 16 ? -4.053 -3.718 2.517 1.00 0.00 23 LYS B CA 11
ATOM 4993 C C . LYS B 2 16 ? -3.626 -3.820 1.056 1.00 0.00 23 LYS B C 11
ATOM 4994 O O . LYS B 2 16 ? -2.565 -4.357 0.742 1.00 0.00 23 LYS B O 11
ATOM 5050 N N . PRO A 1 1 ? 7.577 3.480 2.977 1.00 0.00 2 PRO A N 12
ATOM 5051 C CA . PRO A 1 1 ? 6.948 2.482 3.829 1.00 0.00 2 PRO A CA 12
ATOM 5052 C C . PRO A 1 1 ? 6.160 1.411 3.054 1.00 0.00 2 PRO A C 12
ATOM 5053 O O . PRO A 1 1 ? 4.990 1.167 3.348 1.00 0.00 2 PRO A O 12
ATOM 5064 N N . PRO A 1 2 ? 6.780 0.763 2.052 1.00 0.00 3 PRO A N 12
ATOM 5065 C CA . PRO A 1 2 ? 6.122 -0.273 1.233 1.00 0.00 3 PRO A CA 12
ATOM 5066 C C . PRO A 1 2 ? 5.703 -1.518 2.020 1.00 0.00 3 PRO A C 12
ATOM 5067 O O . PRO A 1 2 ? 6.545 -2.229 2.567 1.00 0.00 3 PRO A O 12
ATOM 5078 N N . ILE A 1 3 ? 4.394 -1.785 2.047 1.00 0.00 4 ILE A N 12
ATOM 5079 C CA . ILE A 1 3 ? 3.841 -2.961 2.740 1.00 0.00 4 ILE A CA 12
ATOM 5080 C C . ILE A 1 3 ? 3.986 -2.852 4.254 1.00 0.00 4 ILE A C 12
ATOM 5081 O O . ILE A 1 3 ? 3.019 -3.041 4.992 1.00 0.00 4 ILE A O 12
ATOM 5097 N N . LEU A 1 4 ? 5.198 -2.555 4.707 1.00 0.00 5 LEU A N 12
ATOM 5098 C CA . LEU A 1 4 ? 5.491 -2.422 6.128 1.00 0.00 5 LEU A CA 12
ATOM 5099 C C . LEU A 1 4 ? 4.381 -1.680 6.870 1.00 0.00 5 LEU A C 12
ATOM 5100 O O . LEU A 1 4 ? 4.209 -1.851 8.077 1.00 0.00 5 LEU A O 12
ATOM 5116 N N . LEU A 1 5 ? 3.631 -0.863 6.128 1.00 0.00 6 LEU A N 12
ATOM 5117 C CA . LEU A 1 5 ? 2.516 -0.087 6.664 1.00 0.00 6 LEU A CA 12
ATOM 5118 C C . LEU A 1 5 ? 2.973 1.250 7.228 1.00 0.00 6 LEU A C 12
ATOM 5119 O O . LEU A 1 5 ? 3.349 1.355 8.397 1.00 0.00 6 LEU A O 12
ATOM 5135 N N . ARG B 2 1 ? 2.732 4.953 1.583 1.00 0.00 8 ARG B N 12
ATOM 5136 C CA . ARG B 2 1 ? 2.334 5.287 0.224 1.00 0.00 8 ARG B CA 12
ATOM 5137 C C . ARG B 2 1 ? 3.325 4.771 -0.823 1.00 0.00 8 ARG B C 12
ATOM 5138 O O . ARG B 2 1 ? 3.193 5.076 -2.007 1.00 0.00 8 ARG B O 12
ATOM 5159 N N . GLN B 2 2 ? 4.295 3.966 -0.404 1.00 0.00 9 GLN B N 12
ATOM 5160 C CA . GLN B 2 2 ? 5.253 3.400 -1.347 1.00 0.00 9 GLN B CA 12
ATOM 5161 C C . GLN B 2 2 ? 4.561 2.311 -2.134 1.00 0.00 9 GLN B C 12
ATOM 5162 O O . GLN B 2 2 ? 4.360 2.433 -3.343 1.00 0.00 9 GLN B O 12
ATOM 5176 N N . ILE B 2 3 ? 4.133 1.274 -1.429 1.00 0.00 10 ILE B N 12
ATOM 5177 C CA . ILE B 2 3 ? 3.384 0.203 -2.052 1.00 0.00 10 ILE B CA 12
ATOM 5178 C C . ILE B 2 3 ? 1.969 0.720 -2.273 1.00 0.00 10 ILE B C 12
ATOM 5179 O O . ILE B 2 3 ? 0.984 0.102 -1.872 1.00 0.00 10 ILE B O 12
ATOM 5195 N N . LYS B 2 4 ? 1.886 1.887 -2.921 1.00 0.00 11 LYS B N 12
ATOM 5196 C CA . LYS B 2 4 ? 0.611 2.517 -3.214 1.00 0.00 11 LYS B CA 12
ATOM 5197 C C . LYS B 2 4 ? -0.079 1.746 -4.314 1.00 0.00 11 LYS B C 12
ATOM 5198 O O . LYS B 2 4 ? -0.719 2.306 -5.203 1.00 0.00 11 LYS B O 12
ATOM 5217 N N . ILE B 2 5 ? 0.069 0.440 -4.214 1.00 0.00 12 ILE B N 12
ATOM 5218 C CA . ILE B 2 5 ? -0.505 -0.491 -5.134 1.00 0.00 12 ILE B CA 12
ATOM 5219 C C . ILE B 2 5 ? -1.528 -1.336 -4.382 1.00 0.00 12 ILE B C 12
ATOM 5220 O O . ILE B 2 5 ? -2.568 -1.707 -4.924 1.00 0.00 12 ILE B O 12
ATOM 5262 N N . PHE B 2 7 ? -0.902 -2.500 -0.108 1.00 0.00 14 PHE B N 12
ATOM 5263 C CA . PHE B 2 7 ? -0.675 -2.183 1.307 1.00 0.00 14 PHE B CA 12
ATOM 5264 C C . PHE B 2 7 ? -0.633 -0.684 1.527 1.00 0.00 14 PHE B C 12
ATOM 5265 O O . PHE B 2 7 ? -1.452 -0.135 2.256 1.00 0.00 14 PHE B O 12
ATOM 5282 N N . GLN B 2 8 ? 0.300 -0.020 0.870 1.00 0.00 15 GLN B N 12
ATOM 5283 C CA . GLN B 2 8 ? 0.405 1.422 0.975 1.00 0.00 15 GLN B CA 12
ATOM 5284 C C . GLN B 2 8 ? -0.587 2.066 0.012 1.00 0.00 15 GLN B C 12
ATOM 5285 O O . GLN B 2 8 ? -0.418 3.211 -0.407 1.00 0.00 15 GLN B O 12
ATOM 5299 N N . ASN B 2 9 ? -1.627 1.299 -0.330 1.00 0.00 16 ASN B N 12
ATOM 5300 C CA . ASN B 2 9 ? -2.662 1.747 -1.242 1.00 0.00 16 ASN B CA 12
ATOM 5301 C C . ASN B 2 9 ? -4.067 1.493 -0.697 1.00 0.00 16 ASN B C 12
ATOM 5302 O O . ASN B 2 9 ? -5.026 2.019 -1.223 1.00 0.00 16 ASN B O 12
ATOM 5313 N N . ARG B 2 10 ? -4.201 0.657 0.327 1.00 0.00 17 ARG B N 12
ATOM 5314 C CA . ARG B 2 10 ? -5.523 0.333 0.874 1.00 0.00 17 ARG B CA 12
ATOM 5315 C C . ARG B 2 10 ? -6.454 -0.060 -0.266 1.00 0.00 17 ARG B C 12
ATOM 5316 O O . ARG B 2 10 ? -7.670 0.095 -0.173 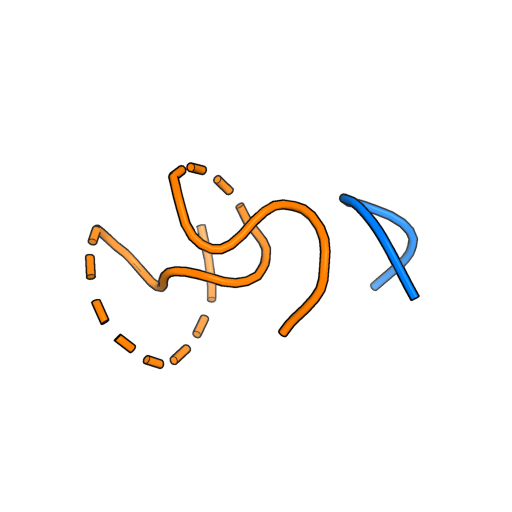1.00 0.00 17 ARG B O 12
ATOM 5337 N N . ARG B 2 11 ? -5.859 -0.485 -1.373 1.00 0.00 18 ARG B N 12
ATOM 5338 C CA . ARG B 2 11 ? -6.597 -0.802 -2.580 1.00 0.00 18 ARG B CA 12
ATOM 5339 C C . ARG B 2 11 ? -6.652 0.468 -3.438 1.00 0.00 18 ARG B C 12
ATOM 5340 O O . ARG B 2 11 ? -6.739 0.401 -4.664 1.00 0.00 18 ARG B O 12
ATOM 5380 N N . LYS B 2 13 ? -5.767 4.006 -1.364 1.00 0.00 20 LYS B N 12
ATOM 5381 C CA . LYS B 2 13 ? -4.968 4.949 -0.560 1.00 0.00 20 LYS B CA 12
ATOM 5382 C C . LYS B 2 13 ? -3.805 4.217 0.113 1.00 0.00 20 LYS B C 12
ATOM 5383 O O . LYS B 2 13 ? -2.667 4.296 -0.345 1.00 0.00 20 LYS B O 12
ATOM 5428 N N . LYS B 2 15 ? -3.565 0.626 3.019 1.00 0.00 22 LYS B N 12
ATOM 5429 C CA . LYS B 2 15 ? -4.086 -0.237 4.059 1.00 0.00 22 LYS B CA 12
ATOM 5430 C C . LYS B 2 15 ? -3.707 -1.694 3.798 1.00 0.00 22 LYS B C 12
ATOM 5431 O O . LYS B 2 15 ? -2.782 -2.225 4.413 1.00 0.00 22 LYS B O 12
ATOM 5450 N N . LYS B 2 16 ? -4.427 -2.334 2.884 1.00 0.00 23 LYS B N 12
ATOM 5451 C CA . LYS B 2 16 ? -4.175 -3.725 2.537 1.00 0.00 23 LYS B CA 12
ATOM 5452 C C . LYS B 2 16 ? -3.572 -3.827 1.137 1.00 0.00 23 LYS B C 12
ATOM 5453 O O . LYS B 2 16 ? -2.481 -4.366 0.954 1.00 0.00 23 LYS B O 12
ATOM 5509 N N . PRO A 1 1 ? 7.804 3.572 2.789 1.00 0.00 2 PRO A N 13
ATOM 5510 C CA . PRO A 1 1 ? 7.135 2.644 3.687 1.00 0.00 2 PRO A CA 13
ATOM 5511 C C . PRO A 1 1 ? 6.301 1.576 2.957 1.00 0.00 2 PRO A C 13
ATOM 5512 O O . PRO A 1 1 ? 5.131 1.373 3.284 1.00 0.00 2 PRO A O 13
ATOM 5523 N N . PRO A 1 2 ? 6.882 0.878 1.960 1.00 0.00 3 PRO A N 13
ATOM 5524 C CA . PRO A 1 2 ? 6.174 -0.162 1.195 1.00 0.00 3 PRO A CA 13
ATOM 5525 C C . PRO A 1 2 ? 5.753 -1.356 2.046 1.00 0.00 3 PRO A C 13
ATOM 5526 O O . PRO A 1 2 ? 6.582 -1.969 2.712 1.00 0.00 3 PRO A O 13
ATOM 5537 N N . ILE A 1 3 ? 4.457 -1.679 1.994 1.00 0.00 4 ILE A N 13
ATOM 5538 C CA . ILE A 1 3 ? 3.867 -2.806 2.734 1.00 0.00 4 ILE A CA 13
ATOM 5539 C C . ILE A 1 3 ? 4.229 -2.806 4.216 1.00 0.00 4 ILE A C 13
ATOM 5540 O O . ILE A 1 3 ? 3.343 -2.785 5.069 1.00 0.00 4 ILE A O 13
ATOM 5556 N N . LEU A 1 4 ? 5.525 -2.849 4.512 1.00 0.00 5 LEU A N 13
ATOM 5557 C CA . LEU A 1 4 ? 6.031 -2.873 5.881 1.00 0.00 5 LEU A CA 13
ATOM 5558 C C . LEU A 1 4 ? 4.974 -2.473 6.907 1.00 0.00 5 LEU A C 13
ATOM 5559 O O . LEU A 1 4 ? 4.462 -3.321 7.639 1.00 0.00 5 LEU A O 13
ATOM 5575 N N . LEU A 1 5 ? 4.636 -1.186 6.943 1.00 0.00 6 LEU A N 13
ATOM 5576 C CA . LEU A 1 5 ? 3.628 -0.684 7.866 1.00 0.00 6 LEU A CA 13
ATOM 5577 C C . LEU A 1 5 ? 3.531 0.838 7.812 1.00 0.00 6 LEU A C 13
ATOM 5578 O O . LEU A 1 5 ? 3.417 1.497 8.847 1.00 0.00 6 LEU A O 13
ATOM 5594 N N . ARG B 2 1 ? 2.776 4.736 1.498 1.00 0.00 8 ARG B N 13
ATOM 5595 C CA . ARG B 2 1 ? 2.368 5.201 0.185 1.00 0.00 8 ARG B CA 13
ATOM 5596 C C . ARG B 2 1 ? 3.310 4.715 -0.921 1.00 0.00 8 ARG B C 13
ATOM 5597 O O . ARG B 2 1 ? 3.039 4.919 -2.102 1.00 0.00 8 ARG B O 13
ATOM 5618 N N . GLN B 2 2 ? 4.402 4.046 -0.552 1.00 0.00 9 GLN B N 13
ATOM 5619 C CA . GLN B 2 2 ? 5.325 3.519 -1.552 1.00 0.00 9 GLN B CA 13
ATOM 5620 C C . GLN B 2 2 ? 4.608 2.439 -2.335 1.00 0.00 9 GLN B C 13
ATOM 5621 O O . GLN B 2 2 ? 4.330 2.593 -3.523 1.00 0.00 9 GLN B O 13
ATOM 5635 N N . ILE B 2 3 ? 4.250 1.372 -1.636 1.00 0.00 10 ILE B N 13
ATOM 5636 C CA . ILE B 2 3 ? 3.492 0.296 -2.235 1.00 0.00 10 ILE B CA 13
ATOM 5637 C C . ILE B 2 3 ? 2.049 0.772 -2.356 1.00 0.00 10 ILE B C 13
ATOM 5638 O O . ILE B 2 3 ? 1.107 0.111 -1.918 1.00 0.00 10 ILE B O 13
ATOM 5654 N N . LYS B 2 4 ? 1.892 1.955 -2.974 1.00 0.00 11 LYS B N 13
ATOM 5655 C CA . LYS B 2 4 ? 0.585 2.553 -3.187 1.00 0.00 11 LYS B CA 13
ATOM 5656 C C . LYS B 2 4 ? -0.114 1.798 -4.286 1.00 0.00 11 LYS B C 13
ATOM 5657 O O . LYS B 2 4 ? -0.693 2.367 -5.213 1.00 0.00 11 LYS B O 13
ATOM 5676 N N . ILE B 2 5 ? -0.037 0.495 -4.150 1.00 0.00 12 ILE B N 13
ATOM 5677 C CA . ILE B 2 5 ? -0.625 -0.432 -5.065 1.00 0.00 12 ILE B CA 13
ATOM 5678 C C . ILE B 2 5 ? -1.606 -1.313 -4.294 1.00 0.00 12 ILE B C 13
ATOM 5679 O O . ILE B 2 5 ? -2.642 -1.716 -4.819 1.00 0.00 12 ILE B O 13
ATOM 5721 N N . PHE B 2 7 ? -0.914 -2.542 -0.024 1.00 0.00 14 PHE B N 13
ATOM 5722 C CA . PHE B 2 7 ? -0.693 -2.255 1.397 1.00 0.00 14 PHE B CA 13
ATOM 5723 C C . PHE B 2 7 ? -0.610 -0.762 1.637 1.00 0.00 14 PHE B C 13
ATOM 5724 O O . PHE B 2 7 ? -1.362 -0.209 2.436 1.00 0.00 14 PHE B O 13
ATOM 5741 N N . GLN B 2 8 ? 0.277 -0.106 0.913 1.00 0.00 15 GLN B N 13
ATOM 5742 C CA . GLN B 2 8 ? 0.417 1.333 1.014 1.00 0.00 15 GLN B CA 13
ATOM 5743 C C . GLN B 2 8 ? -0.577 1.987 0.056 1.00 0.00 15 GLN B C 13
ATOM 5744 O O . GLN B 2 8 ? -0.411 3.140 -0.341 1.00 0.00 15 GLN B O 13
ATOM 5758 N N . ASN B 2 9 ? -1.612 1.220 -0.316 1.00 0.00 16 ASN B N 13
ATOM 5759 C CA . ASN B 2 9 ? -2.636 1.687 -1.237 1.00 0.00 16 ASN B CA 13
ATOM 5760 C C . ASN B 2 9 ? -4.053 1.460 -0.716 1.00 0.00 16 ASN B C 13
ATOM 5761 O O . ASN B 2 9 ? -4.992 1.984 -1.280 1.00 0.00 16 ASN B O 13
ATOM 5772 N N . ARG B 2 10 ? -4.230 0.649 0.321 1.00 0.00 17 ARG B N 13
ATOM 5773 C CA . ARG B 2 10 ? -5.579 0.363 0.826 1.00 0.00 17 ARG B CA 13
ATOM 5774 C C . ARG B 2 10 ? -6.476 0.006 -0.351 1.00 0.00 17 ARG B C 13
ATOM 5775 O O . ARG B 2 10 ? -7.674 0.280 -0.348 1.00 0.00 17 ARG B O 13
ATOM 5796 N N . ARG B 2 11 ? -5.856 -0.515 -1.403 1.00 0.00 18 ARG B N 13
ATOM 5797 C CA . ARG B 2 11 ? -6.555 -0.808 -2.639 1.00 0.00 18 ARG B CA 13
ATOM 5798 C C . ARG B 2 11 ? -6.556 0.470 -3.484 1.00 0.00 18 ARG B C 13
ATOM 5799 O O . ARG B 2 11 ? -6.533 0.419 -4.714 1.00 0.00 18 ARG B O 13
ATOM 5839 N N . LYS B 2 13 ? -5.789 4.096 -1.392 1.00 0.00 20 LYS B N 13
ATOM 5840 C CA . LYS B 2 13 ? -4.940 4.992 -0.583 1.00 0.00 20 LYS B CA 13
ATOM 5841 C C . LYS B 2 13 ? -3.807 4.210 0.085 1.00 0.00 20 LYS B C 13
ATOM 5842 O O . LYS B 2 13 ? -2.671 4.233 -0.383 1.00 0.00 20 LYS B O 13
ATOM 5887 N N . LYS B 2 15 ? -3.624 0.633 3.032 1.00 0.00 22 LYS B N 13
ATOM 5888 C CA . LYS B 2 15 ? -4.169 -0.223 4.069 1.00 0.00 22 LYS B CA 13
ATOM 5889 C C . LYS B 2 15 ? -3.773 -1.684 3.843 1.00 0.00 22 LYS B C 13
ATOM 5890 O O . LYS B 2 15 ? -2.824 -2.179 4.452 1.00 0.00 22 LYS B O 13
ATOM 5909 N N . LYS B 2 16 ? -4.504 -2.367 2.965 1.00 0.00 23 LYS B N 13
ATOM 5910 C CA . LYS B 2 16 ? -4.231 -3.767 2.659 1.00 0.00 23 LYS B CA 13
ATOM 5911 C C . LYS B 2 16 ? -3.634 -3.909 1.263 1.00 0.00 23 LYS B C 13
ATOM 5912 O O . LYS B 2 16 ? -4.157 -3.363 0.293 1.00 0.00 23 LYS B O 13
ATOM 5968 N N . PRO A 1 1 ? 7.737 3.708 2.920 1.00 0.00 2 PRO A N 14
ATOM 5969 C CA . PRO A 1 1 ? 7.063 2.794 3.827 1.00 0.00 2 PRO A CA 14
ATOM 5970 C C . PRO A 1 1 ? 6.216 1.739 3.096 1.00 0.00 2 PRO A C 14
ATOM 5971 O O . PRO A 1 1 ? 5.038 1.568 3.403 1.00 0.00 2 PRO A O 14
ATOM 5982 N N . PRO A 1 2 ? 6.797 1.029 2.108 1.00 0.00 3 PRO A N 14
ATOM 5983 C CA . PRO A 1 2 ? 6.077 0.009 1.327 1.00 0.00 3 PRO A CA 14
ATOM 5984 C C . PRO A 1 2 ? 5.677 -1.224 2.132 1.00 0.00 3 PRO A C 14
ATOM 5985 O O . PRO A 1 2 ? 6.482 -1.775 2.875 1.00 0.00 3 PRO A O 14
ATOM 5996 N N . ILE A 1 3 ? 4.426 -1.653 1.929 1.00 0.00 4 ILE A N 14
ATOM 5997 C CA . ILE A 1 3 ? 3.843 -2.839 2.579 1.00 0.00 4 ILE A CA 14
ATOM 5998 C C . ILE A 1 3 ? 4.126 -2.912 4.078 1.00 0.00 4 ILE A C 14
ATOM 5999 O O . ILE A 1 3 ? 3.190 -2.942 4.876 1.00 0.00 4 ILE A O 14
ATOM 6015 N N . LEU A 1 4 ? 5.402 -2.945 4.452 1.00 0.00 5 LEU A N 14
ATOM 6016 C CA . LEU A 1 4 ? 5.818 -3.013 5.852 1.00 0.00 5 LEU A CA 14
ATOM 6017 C C . LEU A 1 4 ? 4.712 -2.558 6.798 1.00 0.00 5 LEU A C 14
ATOM 6018 O O . LEU A 1 4 ? 4.308 -3.292 7.699 1.00 0.00 5 LEU A O 14
ATOM 6034 N N . LEU A 1 5 ? 4.212 -1.347 6.570 1.00 0.00 6 LEU A N 14
ATOM 6035 C CA . LEU A 1 5 ? 3.139 -0.801 7.383 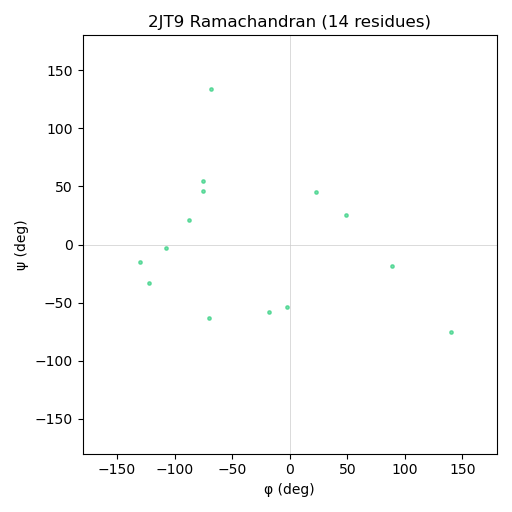1.00 0.00 6 LEU A CA 14
ATOM 6036 C C . LEU A 1 5 ? 2.795 0.623 6.965 1.00 0.00 6 LEU A C 14
ATOM 6037 O O . LEU A 1 5 ? 1.679 0.896 6.526 1.00 0.00 6 LEU A O 14
ATOM 6053 N N . ARG B 2 1 ? 2.662 4.587 1.555 1.00 0.00 8 ARG B N 14
ATOM 6054 C CA . ARG B 2 1 ? 2.282 5.096 0.247 1.00 0.00 8 ARG B CA 14
ATOM 60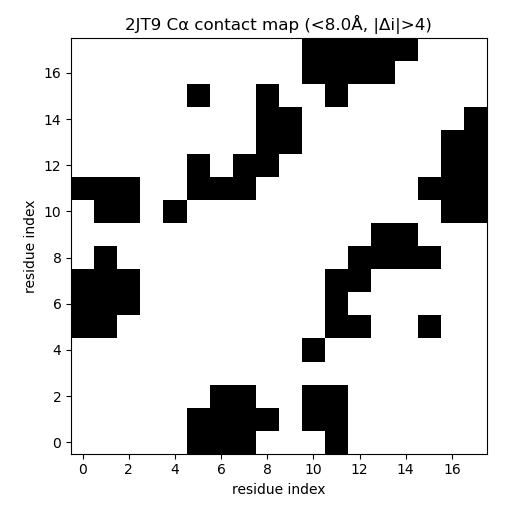55 C C . ARG B 2 1 ? 3.189 4.563 -0.864 1.00 0.00 8 ARG B C 14
ATOM 6056 O O . ARG B 2 1 ? 2.787 4.517 -2.023 1.00 0.00 8 ARG B O 14
ATOM 6077 N N . GLN B 2 2 ? 4.404 4.136 -0.521 1.00 0.00 9 GLN B N 14
ATOM 6078 C CA . GLN B 2 2 ? 5.313 3.584 -1.524 1.00 0.00 9 GLN B CA 14
ATOM 6079 C C . GLN B 2 2 ? 4.586 2.501 -2.302 1.00 0.00 9 GLN B C 14
ATOM 6080 O O . GLN B 2 2 ? 4.310 2.651 -3.492 1.00 0.00 9 GLN B O 14
ATOM 6094 N N . ILE B 2 3 ? 4.221 1.438 -1.600 1.00 0.00 10 ILE B N 14
ATOM 6095 C CA . ILE B 2 3 ? 3.459 0.362 -2.201 1.00 0.00 10 ILE B CA 14
ATOM 6096 C C . ILE B 2 3 ? 2.013 0.828 -2.321 1.00 0.00 10 ILE B C 14
ATOM 6097 O O . ILE B 2 3 ? 1.080 0.165 -1.869 1.00 0.00 10 ILE B O 14
ATOM 6113 N N . LYS B 2 4 ? 1.835 1.996 -2.956 1.00 0.00 11 LYS B N 14
ATOM 6114 C CA . LYS B 2 4 ? 0.511 2.561 -3.162 1.00 0.00 11 LYS B CA 14
ATOM 6115 C C . LYS B 2 4 ? -0.183 1.788 -4.255 1.00 0.00 11 LYS B C 14
ATOM 6116 O O . LYS B 2 4 ? -0.861 2.344 -5.121 1.00 0.00 11 LYS B O 14
ATOM 6135 N N . ILE B 2 5 ? 0.003 0.486 -4.182 1.00 0.00 12 ILE B N 14
ATOM 6136 C CA . ILE B 2 5 ? -0.569 -0.446 -5.107 1.00 0.00 12 ILE B CA 14
ATOM 6137 C C . ILE B 2 5 ? -1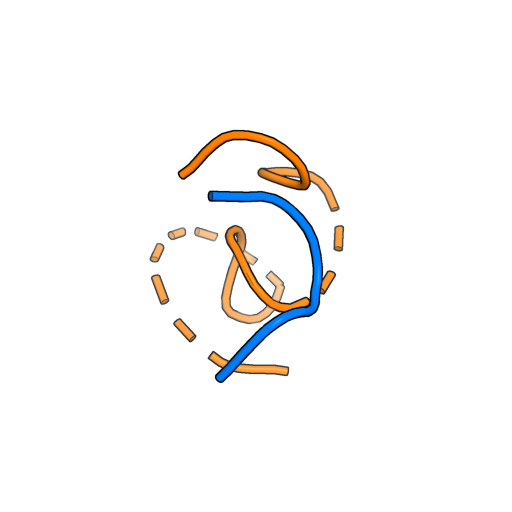.556 -1.333 -4.351 1.00 0.00 12 ILE B C 14
ATOM 6138 O O . ILE B 2 5 ? -2.568 -1.765 -4.900 1.00 0.00 12 ILE B O 14
ATOM 6180 N N . PHE B 2 7 ? -0.968 -2.570 -0.038 1.00 0.00 14 PHE B N 14
ATOM 6181 C CA . PHE B 2 7 ? -0.763 -2.266 1.384 1.00 0.00 14 PHE B CA 14
ATOM 6182 C C . PHE B 2 7 ? -0.674 -0.772 1.614 1.00 0.00 14 PHE B C 14
ATOM 6183 O O . PHE B 2 7 ? -1.445 -0.207 2.383 1.00 0.00 14 PHE B O 14
ATOM 6200 N N . GLN B 2 8 ? 0.245 -0.132 0.922 1.00 0.00 15 GLN B N 14
ATOM 6201 C CA . GLN B 2 8 ? 0.399 1.305 1.024 1.00 0.00 15 GLN B CA 14
ATOM 6202 C C . GLN B 2 8 ? -0.581 1.971 0.066 1.00 0.00 15 GLN B C 14
ATOM 6203 O O . GLN B 2 8 ? -0.411 3.127 -0.322 1.00 0.00 15 GLN B O 14
ATOM 6217 N N . ASN B 2 9 ? -1.613 1.207 -0.312 1.00 0.00 16 ASN B N 14
ATOM 6218 C CA . ASN B 2 9 ? -2.640 1.666 -1.229 1.00 0.00 16 ASN B CA 14
ATOM 6219 C C . ASN B 2 9 ? -4.050 1.482 -0.668 1.00 0.00 16 ASN B C 14
ATOM 6220 O O . ASN B 2 9 ? -4.983 2.081 -1.158 1.00 0.00 16 ASN B O 14
ATOM 6231 N N . ARG B 2 10 ? -4.221 0.622 0.326 1.00 0.00 17 ARG B N 14
ATOM 6232 C CA . ARG B 2 10 ? -5.559 0.367 0.872 1.00 0.00 17 ARG B CA 14
ATOM 6233 C C . ARG B 2 10 ? -6.485 -0.039 -0.267 1.00 0.00 17 ARG B C 14
ATOM 6234 O O . ARG B 2 10 ? -7.701 0.120 -0.186 1.00 0.00 17 ARG B O 14
ATOM 6255 N N . ARG B 2 11 ? -5.881 -0.480 -1.366 1.00 0.00 18 ARG B N 14
ATOM 6256 C CA . ARG B 2 11 ? -6.610 -0.813 -2.573 1.00 0.00 18 ARG B CA 14
ATOM 6257 C C . ARG B 2 11 ? -6.652 0.444 -3.453 1.00 0.00 18 ARG B C 14
ATOM 6258 O O . ARG B 2 11 ? -6.820 0.362 -4.669 1.00 0.00 18 ARG B O 14
ATOM 6298 N N . LYS B 2 13 ? -5.700 4.033 -1.428 1.00 0.00 20 LYS B N 14
ATOM 6299 C CA . LYS B 2 13 ? -4.885 4.964 -0.622 1.00 0.00 20 LYS B CA 14
ATOM 6300 C C . LYS B 2 13 ? -3.745 4.208 0.067 1.00 0.00 20 LYS B C 14
ATOM 6301 O O . LYS B 2 13 ? -2.610 4.226 -0.402 1.00 0.00 20 LYS B O 14
ATOM 6346 N N . LYS B 2 15 ? -3.600 0.656 3.011 1.00 0.00 22 LYS B N 14
ATOM 6347 C CA . LYS B 2 15 ? -4.157 -0.209 4.033 1.00 0.00 22 LYS B CA 14
ATOM 6348 C C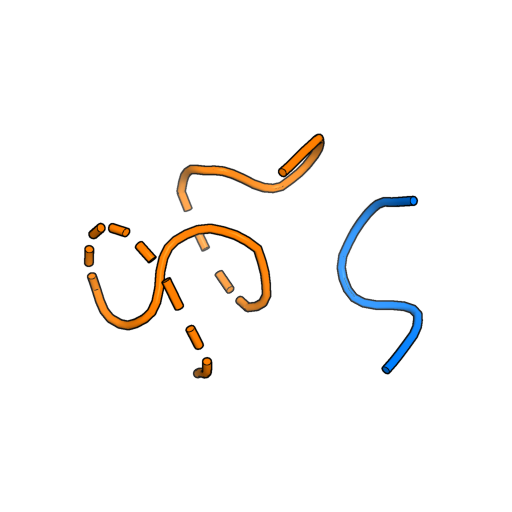 . LYS B 2 15 ? -3.794 -1.675 3.766 1.00 0.00 22 LYS B C 14
ATOM 6349 O O . LYS B 2 15 ? -2.842 -2.199 4.345 1.00 0.00 22 LYS B O 14
ATOM 6368 N N . LYS B 2 16 ? -4.551 -2.332 2.885 1.00 0.00 23 LYS B N 14
ATOM 6369 C CA . LYS B 2 16 ? -4.298 -3.730 2.545 1.00 0.00 23 LYS B CA 14
ATOM 6370 C C . LYS B 2 16 ? -3.872 -3.866 1.087 1.00 0.00 23 LYS B C 14
ATOM 6371 O O . LYS B 2 16 ? -4.284 -3.082 0.232 1.00 0.00 23 LYS B O 14
ATOM 6427 N N . PRO A 1 1 ? 7.730 3.688 2.755 1.00 0.00 2 PRO A N 15
ATOM 6428 C CA . PRO A 1 1 ? 7.062 2.761 3.657 1.00 0.00 2 PRO A CA 15
ATOM 6429 C C . PRO A 1 1 ? 6.253 1.668 2.933 1.00 0.00 2 PRO A C 15
ATOM 6430 O O . PRO A 1 1 ? 5.083 1.454 3.246 1.00 0.00 2 PRO A O 15
ATOM 6441 N N . PRO A 1 2 ? 6.858 0.964 1.957 1.00 0.00 3 PRO A N 15
ATOM 6442 C CA . PRO A 1 2 ? 6.177 -0.101 1.197 1.00 0.00 3 PRO A CA 15
ATOM 6443 C C . PRO A 1 2 ? 5.772 -1.305 2.051 1.00 0.00 3 PRO A C 15
ATOM 6444 O O . PRO A 1 2 ? 6.612 -1.926 2.696 1.00 0.00 3 PRO A O 15
ATOM 6455 N N . ILE A 1 3 ? 4.474 -1.627 2.019 1.00 0.00 4 ILE A N 15
ATOM 6456 C CA . ILE A 1 3 ? 3.894 -2.762 2.760 1.00 0.00 4 ILE A CA 15
ATOM 6457 C C . ILE A 1 3 ? 4.254 -2.761 4.241 1.00 0.00 4 ILE A C 15
ATOM 6458 O O . ILE A 1 3 ? 3.365 -2.703 5.090 1.00 0.00 4 ILE A O 15
ATOM 6474 N N . LEU A 1 4 ? 5.549 -2.842 4.545 1.00 0.00 5 LEU A N 15
ATOM 6475 C CA . LEU A 1 4 ? 6.045 -2.870 5.921 1.00 0.00 5 LEU A CA 15
ATOM 6476 C C . LEU A 1 4 ? 4.940 -2.621 6.942 1.00 0.00 5 LEU A C 15
ATOM 6477 O O . LEU A 1 4 ? 4.506 -3.544 7.631 1.00 0.00 5 LEU A O 15
ATOM 6493 N N . LEU A 1 5 ? 4.468 -1.379 7.024 1.00 0.00 6 LEU A N 15
ATOM 6494 C CA . LEU A 1 5 ? 3.396 -1.046 7.951 1.00 0.00 6 LEU A CA 15
ATOM 6495 C C . LEU A 1 5 ? 3.053 0.440 7.918 1.00 0.00 6 LEU A C 15
ATOM 6496 O O . LEU A 1 5 ? 1.893 0.822 8.072 1.00 0.00 6 LEU A O 15
ATOM 6512 N N . ARG B 2 1 ? 2.670 4.614 1.575 1.00 0.00 8 ARG B N 15
ATOM 6513 C CA . ARG B 2 1 ? 2.277 5.101 0.260 1.00 0.00 8 ARG B CA 15
ATOM 6514 C C . ARG B 2 1 ? 3.195 4.580 -0.851 1.00 0.00 8 ARG B C 15
ATOM 6515 O O . ARG B 2 1 ? 2.815 4.576 -2.017 1.00 0.00 8 ARG B O 15
ATOM 6536 N N . GLN B 2 2 ? 4.392 4.115 -0.500 1.00 0.00 9 GLN B N 15
ATOM 6537 C CA . GLN B 2 2 ? 5.308 3.571 -1.503 1.00 0.00 9 GLN B CA 15
ATOM 6538 C C . GLN B 2 2 ? 4.591 2.489 -2.288 1.00 0.00 9 GLN B C 15
ATOM 6539 O O . GLN B 2 2 ? 4.308 2.647 -3.476 1.00 0.00 9 GLN B O 15
ATOM 6553 N N . ILE B 2 3 ? 4.243 1.416 -1.595 1.00 0.00 10 ILE B N 15
ATOM 6554 C CA . ILE B 2 3 ? 3.495 0.331 -2.197 1.00 0.00 10 ILE B CA 15
ATOM 6555 C C . ILE B 2 3 ? 2.045 0.786 -2.328 1.00 0.00 10 ILE B C 15
ATOM 6556 O O . ILE B 2 3 ? 1.111 0.109 -1.897 1.00 0.00 10 ILE B O 15
ATOM 6572 N N . LYS B 2 4 ? 1.869 1.966 -2.944 1.00 0.00 11 LYS B N 15
ATOM 6573 C CA . LYS B 2 4 ? 0.546 2.534 -3.157 1.00 0.00 11 LYS B CA 15
ATOM 6574 C C . LYS B 2 4 ? -0.141 1.771 -4.260 1.00 0.00 11 LYS B C 15
ATOM 6575 O O . LYS B 2 4 ? -0.780 2.335 -5.147 1.00 0.00 11 LYS B O 15
ATOM 6594 N N . ILE B 2 5 ? 0.010 0.469 -4.168 1.00 0.00 12 ILE B N 15
ATOM 6595 C CA . ILE B 2 5 ? -0.562 -0.456 -5.095 1.00 0.00 12 ILE B CA 15
ATOM 6596 C C . ILE B 2 5 ? -1.559 -1.332 -4.341 1.00 0.00 12 ILE B C 15
ATOM 6597 O O . ILE B 2 5 ? -2.568 -1.766 -4.896 1.00 0.00 12 ILE B O 15
ATOM 6639 N N . PHE B 2 7 ? -0.936 -2.533 -0.061 1.00 0.00 14 PHE B N 15
ATOM 6640 C CA . PHE B 2 7 ? -0.706 -2.258 1.361 1.00 0.00 14 PHE B CA 15
ATOM 6641 C C . PHE B 2 7 ? -0.626 -0.768 1.619 1.00 0.00 14 PHE B C 15
ATOM 6642 O O . PHE B 2 7 ? -1.352 -0.229 2.451 1.00 0.00 14 PHE B O 15
ATOM 6659 N N . GLN B 2 8 ? 0.233 -0.101 0.874 1.00 0.00 15 GLN B N 15
ATOM 6660 C CA . GLN B 2 8 ? 0.378 1.335 0.988 1.00 0.00 15 GLN B CA 15
ATOM 6661 C C . GLN B 2 8 ? -0.616 2.000 0.040 1.00 0.00 15 GLN B C 15
ATOM 6662 O O . GLN B 2 8 ? -0.463 3.165 -0.328 1.00 0.00 15 GLN B O 15
ATOM 6676 N N . ASN B 2 9 ? -1.638 1.226 -0.352 1.00 0.00 16 ASN B N 15
ATOM 6677 C CA . ASN B 2 9 ? -2.673 1.687 -1.262 1.00 0.00 16 ASN B CA 15
ATOM 6678 C C . ASN B 2 9 ? -4.080 1.468 -0.703 1.00 0.00 16 ASN B C 15
ATOM 6679 O O . ASN B 2 9 ? -5.030 2.010 -1.224 1.00 0.00 16 ASN B O 15
ATOM 6690 N N . ARG B 2 10 ? -4.228 0.639 0.324 1.00 0.00 17 ARG B N 15
ATOM 6691 C CA . ARG B 2 10 ? -5.559 0.348 0.870 1.00 0.00 17 ARG B CA 15
ATOM 6692 C C . ARG B 2 10 ? -6.492 -0.016 -0.275 1.00 0.00 17 ARG B C 15
ATOM 6693 O O . ARG B 2 10 ? -7.697 0.225 -0.216 1.00 0.00 17 ARG B O 15
ATOM 6714 N N . ARG B 2 11 ? -5.898 -0.506 -1.356 1.00 0.00 18 ARG B N 15
ATOM 6715 C CA . ARG B 2 11 ? -6.620 -0.808 -2.576 1.00 0.00 18 ARG B CA 15
ATOM 6716 C C . ARG B 2 11 ? -6.581 0.448 -3.453 1.00 0.00 18 ARG B C 15
ATOM 6717 O O . ARG B 2 11 ? -6.579 0.366 -4.681 1.00 0.00 18 ARG B O 15
ATOM 6757 N N . LYS B 2 13 ? -5.748 4.088 -1.413 1.00 0.00 20 LYS B N 15
ATOM 6758 C CA . LYS B 2 13 ? -4.914 4.987 -0.592 1.00 0.00 20 LYS B CA 15
ATOM 6759 C C . LYS B 2 13 ? -3.779 4.210 0.086 1.00 0.00 20 LYS B C 15
ATOM 6760 O O . LYS B 2 13 ? -2.644 4.235 -0.380 1.00 0.00 20 LYS B O 15
ATOM 6805 N N . LYS B 2 15 ? -3.637 0.633 3.027 1.00 0.00 22 LYS B N 15
ATOM 6806 C CA . LYS B 2 15 ? -4.194 -0.210 4.068 1.00 0.00 22 LYS B CA 15
ATOM 6807 C C . LYS B 2 15 ? -3.824 -1.679 3.839 1.00 0.00 22 LYS B C 15
ATOM 6808 O O . LYS B 2 15 ? -2.837 -2.169 4.390 1.00 0.00 22 LYS B O 15
ATOM 6827 N N . LYS B 2 16 ? -4.615 -2.375 3.025 1.00 0.00 23 LYS B N 15
ATOM 6828 C CA . LYS B 2 16 ? -4.364 -3.779 2.724 1.00 0.00 23 LYS B CA 15
ATOM 6829 C C . LYS B 2 16 ? -3.631 -3.918 1.394 1.00 0.00 23 LYS B C 15
ATOM 6830 O O . LYS B 2 16 ? -4.032 -3.333 0.389 1.00 0.00 23 LYS B O 15
ATOM 6886 N N . PRO A 1 1 ? 7.980 2.791 3.382 1.00 0.00 2 PRO A N 16
ATOM 6887 C CA . PRO A 1 1 ? 7.526 1.604 4.096 1.00 0.00 2 PRO A CA 16
ATOM 6888 C C . PRO A 1 1 ? 6.556 0.733 3.278 1.00 0.00 2 PRO A C 16
ATOM 6889 O O . PRO A 1 1 ? 5.457 0.425 3.739 1.00 0.00 2 PRO A O 16
ATOM 6900 N N . PRO A 1 2 ? 6.944 0.327 2.057 1.00 0.00 3 PRO A N 16
ATOM 6901 C CA . PRO A 1 2 ? 6.103 -0.504 1.181 1.00 0.00 3 PRO A CA 16
ATOM 6902 C C . PRO A 1 2 ? 5.691 -1.830 1.815 1.00 0.00 3 PRO A C 16
ATOM 6903 O O . PRO A 1 2 ? 6.541 -2.619 2.213 1.00 0.00 3 PRO A O 16
ATOM 6914 N N . ILE A 1 3 ? 4.377 -2.060 1.870 1.00 0.00 4 ILE A N 16
ATOM 6915 C CA . ILE A 1 3 ? 3.785 -3.287 2.419 1.00 0.00 4 ILE A CA 16
ATOM 6916 C C . ILE A 1 3 ? 4.252 -3.607 3.845 1.00 0.00 4 ILE A C 16
ATOM 6917 O O . ILE A 1 3 ? 3.423 -3.797 4.734 1.00 0.00 4 ILE A O 16
ATOM 6933 N N . LEU A 1 4 ? 5.566 -3.678 4.056 1.00 0.00 5 LEU A N 16
ATOM 6934 C CA . LEU A 1 4 ? 6.142 -3.984 5.366 1.00 0.00 5 LEU A CA 16
ATOM 6935 C C . LEU A 1 4 ? 5.224 -3.570 6.512 1.00 0.00 5 LEU A C 16
ATOM 6936 O O . LEU A 1 4 ? 4.618 -4.417 7.169 1.00 0.00 5 LEU A O 16
ATOM 6952 N N . LEU A 1 5 ? 5.117 -2.265 6.741 1.00 0.00 6 LEU A N 16
ATOM 6953 C CA . LEU A 1 5 ? 4.267 -1.739 7.798 1.00 0.00 6 LEU A CA 16
ATOM 6954 C C . LEU A 1 5 ? 4.497 -0.244 7.996 1.00 0.00 6 LEU A C 16
ATOM 6955 O O . LEU A 1 5 ? 5.439 0.164 8.676 1.00 0.00 6 LEU A O 16
ATOM 6971 N N . ARG B 2 1 ? 2.914 4.631 1.689 1.00 0.00 8 ARG B N 16
ATOM 6972 C CA . ARG B 2 1 ? 2.569 5.221 0.402 1.00 0.00 8 ARG B CA 16
ATOM 6973 C C . ARG B 2 1 ? 3.495 4.750 -0.728 1.00 0.00 8 ARG B C 16
ATOM 6974 O O . ARG B 2 1 ? 3.284 5.095 -1.889 1.00 0.00 8 ARG B O 16
ATOM 6995 N N . GLN B 2 2 ? 4.504 3.944 -0.398 1.00 0.00 9 GLN B N 16
ATOM 6996 C CA . GLN B 2 2 ? 5.418 3.423 -1.414 1.00 0.00 9 GLN B CA 16
ATOM 6997 C C . GLN B 2 2 ? 4.691 2.385 -2.244 1.00 0.00 9 GLN B C 16
ATOM 6998 O O . GLN B 2 2 ? 4.354 2.630 -3.403 1.00 0.00 9 GLN B O 16
ATOM 7012 N N . ILE B 2 3 ? 4.401 1.246 -1.625 1.00 0.00 10 ILE B N 16
ATOM 7013 C CA . ILE B 2 3 ? 3.640 0.197 -2.281 1.00 0.00 10 ILE B CA 16
ATOM 7014 C C . ILE B 2 3 ? 2.194 0.680 -2.363 1.00 0.00 10 ILE B C 16
ATOM 7015 O O . ILE B 2 3 ? 1.255 -0.008 -1.968 1.00 0.00 10 ILE B O 16
ATOM 7031 N N . LYS B 2 4 ? 2.030 1.909 -2.885 1.00 0.00 11 LYS B N 16
ATOM 7032 C CA . LYS B 2 4 ? 0.720 2.520 -3.036 1.00 0.00 11 LYS B CA 16
ATOM 7033 C C . LYS B 2 4 ? 0.000 1.830 -4.161 1.00 0.00 11 LYS B C 16
ATOM 7034 O O . LYS B 2 4 ? -0.580 2.452 -5.051 1.00 0.00 11 LYS B O 16
ATOM 7053 N N . ILE B 2 5 ? 0.066 0.521 -4.095 1.00 0.00 12 ILE B N 16
ATOM 7054 C CA . ILE B 2 5 ? -0.542 -0.340 -5.054 1.00 0.00 12 ILE B CA 16
ATOM 7055 C C . ILE B 2 5 ? -1.539 -1.243 -4.334 1.00 0.00 12 ILE B C 16
ATOM 7056 O O . ILE B 2 5 ? -2.556 -1.642 -4.899 1.00 0.00 12 ILE B O 16
ATOM 7098 N N . PHE B 2 7 ? -0.979 -2.515 -0.053 1.00 0.00 14 PHE B N 16
ATOM 7099 C CA . PHE B 2 7 ? -0.807 -2.211 1.371 1.00 0.00 14 PHE B CA 16
ATOM 7100 C C . PHE B 2 7 ? -0.665 -0.714 1.589 1.00 0.00 14 PHE B C 16
ATOM 7101 O O . PHE B 2 7 ? -1.351 -0.133 2.424 1.00 0.00 14 PHE B O 16
ATOM 7118 N N . GLN B 2 8 ? 0.195 -0.085 0.805 1.00 0.00 15 GLN B N 16
ATOM 7119 C CA . GLN B 2 8 ? 0.375 1.355 0.888 1.00 0.00 15 GLN B CA 16
ATOM 7120 C C . GLN B 2 8 ? -0.659 2.030 -0.009 1.00 0.00 15 GLN B C 16
ATOM 7121 O O . GLN B 2 8 ? -0.550 3.216 -0.319 1.00 0.00 15 GLN B O 16
ATOM 7135 N N . ASN B 2 9 ? -1.660 1.246 -0.433 1.00 0.00 16 ASN B N 16
ATOM 7136 C CA . ASN B 2 9 ? -2.712 1.734 -1.308 1.00 0.00 16 ASN B CA 16
ATOM 7137 C C . ASN B 2 9 ? -4.111 1.478 -0.747 1.00 0.00 16 ASN B C 16
ATOM 7138 O O . ASN B 2 9 ? -5.077 1.951 -1.305 1.00 0.00 16 ASN B O 16
ATOM 7149 N N . ARG B 2 10 ? -4.236 0.697 0.320 1.00 0.00 17 ARG B N 16
ATOM 7150 C CA . ARG B 2 10 ? -5.562 0.379 0.870 1.00 0.00 17 ARG B CA 16
ATOM 7151 C C . ARG B 2 10 ? -6.485 -0.005 -0.275 1.00 0.00 17 ARG B C 16
ATOM 7152 O O . ARG B 2 10 ? -7.685 0.270 -0.251 1.00 0.00 17 ARG B O 16
ATOM 7173 N N . ARG B 2 11 ? -5.886 -0.548 -1.327 1.00 0.00 18 ARG B N 16
ATOM 7174 C CA . ARG B 2 11 ? -6.606 -0.869 -2.541 1.00 0.00 18 ARG B CA 16
ATOM 7175 C C . ARG B 2 11 ? -6.644 0.400 -3.400 1.00 0.00 18 ARG B C 16
ATOM 7176 O O . ARG B 2 11 ? -6.656 0.337 -4.630 1.00 0.00 18 ARG B O 16
ATOM 7216 N N . LYS B 2 13 ? -5.853 4.084 -1.369 1.00 0.00 20 LYS B N 16
ATOM 7217 C CA . LYS B 2 13 ? -4.982 4.990 -0.596 1.00 0.00 20 LYS B CA 16
ATOM 7218 C C . LYS B 2 13 ? -3.831 4.220 0.057 1.00 0.00 20 LYS B C 16
ATOM 7219 O O . LYS B 2 13 ? -2.706 4.253 -0.433 1.00 0.00 20 LYS B O 16
ATOM 7264 N N . LYS B 2 15 ? -3.564 0.644 2.998 1.00 0.00 22 LYS B N 16
ATOM 7265 C CA . LYS B 2 15 ? -4.074 -0.218 4.045 1.00 0.00 22 LYS B CA 16
ATOM 7266 C C . LYS B 2 15 ? -3.715 -1.678 3.770 1.00 0.00 22 LYS B C 16
ATOM 7267 O O . LYS B 2 15 ? -2.825 -2.241 4.406 1.00 0.00 22 LYS B O 16
ATOM 7286 N N . LYS B 2 16 ? -4.422 -2.280 2.819 1.00 0.00 23 LYS B N 16
ATOM 7287 C CA . LYS B 2 16 ? -4.197 -3.670 2.448 1.00 0.00 23 LYS B CA 16
ATOM 7288 C C . LYS B 2 16 ? -3.682 -3.766 1.012 1.00 0.00 23 LYS B C 16
ATOM 7289 O O . LYS B 2 16 ? -2.627 -4.342 0.754 1.00 0.00 23 LYS B O 16
ATOM 7345 N N . PRO A 1 1 ? 7.882 3.144 3.009 1.00 0.00 2 PRO A N 17
ATOM 7346 C CA . PRO A 1 1 ? 7.363 2.039 3.805 1.00 0.00 2 PRO A CA 17
ATOM 7347 C C . PRO A 1 1 ? 6.454 1.087 3.015 1.00 0.00 2 PRO A C 17
ATOM 7348 O O . PRO A 1 1 ? 5.312 0.845 3.406 1.00 0.00 2 PRO A O 17
ATOM 7359 N N . PRO A 1 2 ? 6.945 0.531 1.898 1.00 0.00 3 PRO A N 17
ATOM 7360 C CA . PRO A 1 2 ? 6.172 -0.397 1.061 1.00 0.00 3 PRO A CA 17
ATOM 7361 C C . PRO A 1 2 ? 5.735 -1.645 1.817 1.00 0.00 3 PRO A C 17
ATOM 7362 O O . PRO A 1 2 ? 6.571 -2.367 2.351 1.00 0.00 3 PRO A O 17
ATOM 7373 N N . ILE A 1 3 ? 4.418 -1.885 1.840 1.00 0.00 4 ILE A N 17
ATOM 7374 C CA . ILE A 1 3 ? 3.817 -3.048 2.514 1.00 0.00 4 ILE A CA 17
ATOM 7375 C C . ILE A 1 3 ? 4.273 -3.193 3.967 1.00 0.00 4 ILE A C 17
ATOM 7376 O O . ILE A 1 3 ? 3.445 -3.231 4.877 1.00 0.00 4 ILE A O 17
ATOM 7392 N N . LEU A 1 4 ? 5.583 -3.275 4.176 1.00 0.00 5 LEU A N 17
ATOM 7393 C CA . LEU A 1 4 ? 6.167 -3.414 5.506 1.00 0.00 5 LEU A CA 17
ATOM 7394 C C . LEU A 1 4 ? 5.322 -2.730 6.581 1.00 0.00 5 LEU A C 17
ATOM 7395 O O . LEU A 1 4 ? 4.873 -3.372 7.531 1.00 0.00 5 LEU A O 17
ATOM 7411 N N . LEU A 1 5 ? 5.107 -1.425 6.411 1.00 0.00 6 LEU A N 17
ATOM 7412 C CA . LEU A 1 5 ? 4.317 -0.628 7.345 1.00 0.00 6 LEU A CA 17
ATOM 7413 C C . LEU A 1 5 ? 4.679 0.849 7.226 1.00 0.00 6 LEU A C 17
ATOM 7414 O O . LEU A 1 5 ? 5.819 1.241 7.480 1.00 0.00 6 LEU A O 17
ATOM 7430 N N . ARG B 2 1 ? 2.866 4.840 1.730 1.00 0.00 8 ARG B N 17
ATOM 7431 C CA . ARG B 2 1 ? 2.373 5.208 0.411 1.00 0.00 8 ARG B CA 17
ATOM 7432 C C . ARG B 2 1 ? 3.296 4.717 -0.709 1.00 0.00 8 ARG B C 17
ATOM 7433 O O . ARG B 2 1 ? 3.049 4.981 -1.883 1.00 0.00 8 ARG B O 17
ATOM 7454 N N . GLN B 2 2 ? 4.348 3.985 -0.355 1.00 0.00 9 GLN B N 17
ATOM 7455 C CA . GLN B 2 2 ? 5.262 3.454 -1.362 1.00 0.00 9 GLN B CA 17
ATOM 7456 C C . GLN B 2 2 ? 4.534 2.417 -2.193 1.00 0.00 9 GLN B C 17
ATOM 7457 O O . GLN B 2 2 ? 4.243 2.643 -3.368 1.00 0.00 9 GLN B O 17
ATOM 7471 N N . ILE B 2 3 ? 4.188 1.304 -1.561 1.00 0.00 10 ILE B N 17
ATOM 7472 C CA . ILE B 2 3 ? 3.427 0.267 -2.229 1.00 0.00 10 ILE B CA 17
ATOM 7473 C C . ILE B 2 3 ? 1.994 0.768 -2.344 1.00 0.00 10 ILE B C 17
ATOM 7474 O O . ILE B 2 3 ? 1.041 0.123 -1.911 1.00 0.00 10 ILE B O 17
ATOM 7490 N N . LYS B 2 4 ? 1.857 1.956 -2.945 1.00 0.00 11 LYS B N 17
ATOM 7491 C CA . LYS B 2 4 ? 0.562 2.576 -3.146 1.00 0.00 11 LYS B CA 17
ATOM 7492 C C . LYS B 2 4 ? -0.147 1.841 -4.253 1.00 0.00 11 LYS B C 17
ATOM 7493 O O . LYS B 2 4 ? -0.746 2.425 -5.156 1.00 0.00 11 LYS B O 17
ATOM 7512 N N . ILE B 2 5 ? -0.053 0.532 -4.148 1.00 0.00 12 ILE B N 17
ATOM 7513 C CA . ILE B 2 5 ? -0.643 -0.381 -5.073 1.00 0.00 12 ILE B CA 17
ATOM 7514 C C . ILE B 2 5 ? -1.610 -1.283 -4.308 1.00 0.00 12 ILE B C 17
ATOM 7515 O O . ILE B 2 5 ? -2.655 -1.672 -4.829 1.00 0.00 12 ILE B O 17
ATOM 7557 N N . PHE B 2 7 ? -0.935 -2.530 -0.023 1.00 0.00 14 PHE B N 17
ATOM 7558 C CA . PHE B 2 7 ? -0.762 -2.225 1.401 1.00 0.00 14 PHE B CA 17
ATOM 7559 C C . PHE B 2 7 ? -0.645 -0.733 1.622 1.00 0.00 14 PHE B C 17
ATOM 7560 O O . PHE B 2 7 ? -1.420 -0.145 2.369 1.00 0.00 14 PHE B O 17
ATOM 7577 N N . GLN B 2 8 ? 0.298 -0.116 0.937 1.00 0.00 15 GLN B N 17
ATOM 7578 C CA . GLN B 2 8 ? 0.471 1.319 1.026 1.00 0.00 15 GLN B CA 17
ATOM 7579 C C . GLN B 2 8 ? -0.539 1.990 0.097 1.00 0.00 15 GLN B C 17
ATOM 7580 O O . GLN B 2 8 ? -0.399 3.161 -0.256 1.00 0.00 15 GLN B O 17
ATOM 7594 N N . ASN B 2 9 ? -1.557 1.211 -0.312 1.00 0.00 16 ASN B N 17
ATOM 7595 C CA . ASN B 2 9 ? -2.589 1.688 -1.219 1.00 0.00 16 ASN B CA 17
ATOM 7596 C C . ASN B 2 9 ? -4.003 1.479 -0.680 1.00 0.00 16 ASN B C 17
ATOM 7597 O O . ASN B 2 9 ? -4.937 2.061 -1.193 1.00 0.00 16 ASN B O 17
ATOM 7608 N N . ARG B 2 10 ? -4.182 0.617 0.312 1.00 0.00 17 ARG B N 17
ATOM 7609 C CA . ARG B 2 10 ? -5.529 0.343 0.825 1.00 0.00 17 ARG B CA 17
ATOM 7610 C C . ARG B 2 10 ? -6.427 -0.064 -0.334 1.00 0.00 17 ARG B C 17
ATOM 7611 O O . ARG B 2 10 ? -7.644 0.090 -0.281 1.00 0.00 17 ARG B O 17
ATOM 7632 N N . ARG B 2 11 ? -5.800 -0.497 -1.422 1.00 0.00 18 ARG B N 17
ATOM 7633 C CA . ARG B 2 11 ? -6.512 -0.824 -2.641 1.00 0.00 18 ARG B CA 17
ATOM 7634 C C . ARG B 2 11 ? -6.636 0.459 -3.469 1.00 0.00 18 ARG B C 17
ATOM 7635 O O . ARG B 2 11 ? -6.777 0.414 -4.691 1.00 0.00 18 ARG B O 17
ATOM 7675 N N . LYS B 2 13 ? -5.738 4.048 -1.409 1.00 0.00 20 LYS B N 17
ATOM 7676 C CA . LYS B 2 13 ? -4.854 4.976 -0.680 1.00 0.00 20 LYS B CA 17
ATOM 7677 C C . LYS B 2 13 ? -3.749 4.206 0.043 1.00 0.00 20 LYS B C 17
ATOM 7678 O O . LYS B 2 13 ? -2.603 4.207 -0.396 1.00 0.00 20 LYS B O 17
ATOM 7723 N N . LYS B 2 15 ? -3.577 0.657 3.013 1.00 0.00 22 LYS B N 17
ATOM 7724 C CA . LYS B 2 15 ? -4.117 -0.227 4.028 1.00 0.00 22 LYS B CA 17
ATOM 7725 C C . LYS B 2 15 ? -3.697 -1.675 3.768 1.00 0.00 22 LYS B C 17
ATOM 7726 O O . LYS B 2 15 ? -2.749 -2.173 4.375 1.00 0.00 22 LYS B O 17
ATOM 7745 N N . LYS B 2 16 ? -4.407 -2.344 2.863 1.00 0.00 23 LYS B N 17
ATOM 7746 C CA . LYS B 2 16 ? -4.109 -3.729 2.524 1.00 0.00 23 LYS B CA 17
ATOM 7747 C C . LYS B 2 16 ? -3.618 -3.844 1.084 1.00 0.00 23 LYS B C 17
ATOM 7748 O O . LYS B 2 16 ? -2.531 -4.359 0.826 1.00 0.00 23 LYS B O 17
ATOM 7804 N N . PRO A 1 1 ? 7.896 3.134 3.242 1.00 0.00 2 PRO A N 18
ATOM 7805 C CA . PRO A 1 1 ? 7.518 1.921 3.955 1.00 0.00 2 PRO A CA 18
ATOM 7806 C C . PRO A 1 1 ? 6.545 1.038 3.157 1.00 0.00 2 PRO A C 18
ATOM 7807 O O . PRO A 1 1 ? 5.451 0.725 3.629 1.00 0.00 2 PRO A O 18
ATOM 7818 N N . PRO A 1 2 ? 6.926 0.636 1.937 1.00 0.00 3 PRO A N 18
ATOM 7819 C CA . PRO A 1 2 ? 6.087 -0.201 1.063 1.00 0.00 3 PRO A CA 18
ATOM 7820 C C . PRO A 1 2 ? 5.719 -1.545 1.684 1.00 0.00 3 PRO A C 18
ATOM 7821 O O . PRO A 1 2 ? 6.592 -2.298 2.104 1.00 0.00 3 PRO A O 18
ATOM 7832 N N . ILE A 1 3 ? 4.414 -1.828 1.711 1.00 0.00 4 ILE A N 18
ATOM 7833 C CA . ILE A 1 3 ? 3.858 -3.078 2.254 1.00 0.00 4 ILE A CA 18
ATOM 7834 C C . ILE A 1 3 ? 4.320 -3.381 3.685 1.00 0.00 4 ILE A C 18
ATOM 7835 O O . ILE A 1 3 ? 3.490 -3.637 4.557 1.00 0.00 4 ILE A O 18
ATOM 7851 N N . LEU A 1 4 ? 5.632 -3.365 3.923 1.00 0.00 5 LEU A N 18
ATOM 7852 C CA . LEU A 1 4 ? 6.193 -3.647 5.245 1.00 0.00 5 LEU A CA 18
ATOM 7853 C C . LEU A 1 4 ? 5.267 -3.188 6.370 1.00 0.00 5 LEU A C 18
ATOM 7854 O O . LEU A 1 4 ? 4.578 -4.001 6.985 1.00 0.00 5 LEU A O 18
ATOM 7870 N N . LEU A 1 5 ? 5.245 -1.883 6.628 1.00 0.00 6 LEU A N 18
ATOM 7871 C CA . LEU A 1 5 ? 4.396 -1.320 7.668 1.00 0.00 6 LEU A CA 18
ATOM 7872 C C . LEU A 1 5 ? 4.695 0.162 7.876 1.00 0.00 6 LEU A C 18
ATOM 7873 O O . LEU A 1 5 ? 5.660 0.523 8.550 1.00 0.00 6 LEU A O 18
ATOM 7889 N N . ARG B 2 1 ? 2.608 4.624 1.667 1.00 0.00 8 ARG B N 18
ATOM 7890 C CA . ARG B 2 1 ? 2.172 5.166 0.388 1.00 0.00 8 ARG B CA 18
ATOM 7891 C C . ARG B 2 1 ? 3.027 4.642 -0.765 1.00 0.00 8 ARG B C 18
ATOM 7892 O O . ARG B 2 1 ? 2.558 4.558 -1.896 1.00 0.00 8 ARG B O 18
ATOM 7913 N N . GLN B 2 2 ? 4.277 4.273 -0.480 1.00 0.00 9 GLN B N 18
ATOM 7914 C CA . GLN B 2 2 ? 5.164 3.738 -1.515 1.00 0.00 9 GLN B CA 18
ATOM 7915 C C . GLN B 2 2 ? 4.440 2.658 -2.302 1.00 0.00 9 GLN B C 18
ATOM 7916 O O . GLN B 2 2 ? 4.075 2.862 -3.460 1.00 0.00 9 GLN B O 18
ATOM 7930 N N . ILE B 2 3 ? 4.190 1.528 -1.653 1.00 0.00 10 ILE B N 18
ATOM 7931 C CA . ILE B 2 3 ? 3.453 0.449 -2.284 1.00 0.00 10 ILE B CA 18
ATOM 7932 C C . ILE B 2 3 ? 1.983 0.853 -2.341 1.00 0.00 10 ILE B C 18
ATOM 7933 O O . ILE B 2 3 ? 1.094 0.135 -1.887 1.00 0.00 10 ILE B O 18
ATOM 7949 N N . LYS B 2 4 ? 1.726 2.029 -2.932 1.00 0.00 11 LYS B N 18
ATOM 7950 C CA . LYS B 2 4 ? 0.364 2.511 -3.072 1.00 0.00 11 LYS B CA 18
ATOM 7951 C C . LYS B 2 4 ? -0.280 1.783 -4.218 1.00 0.00 11 LYS B C 18
ATOM 7952 O O . LYS B 2 4 ? -0.904 2.365 -5.106 1.00 0.00 11 LYS B O 18
ATOM 7971 N N . ILE B 2 5 ? -0.117 0.480 -4.151 1.00 0.00 12 ILE B N 18
ATOM 7972 C CA . ILE B 2 5 ? -0.655 -0.435 -5.107 1.00 0.00 12 ILE B CA 18
ATOM 7973 C C . ILE B 2 5 ? -1.595 -1.389 -4.371 1.00 0.00 12 ILE B C 18
ATOM 7974 O O . ILE B 2 5 ? -2.563 -1.891 -4.941 1.00 0.00 12 ILE B O 18
ATOM 8016 N N . PHE B 2 7 ? -0.970 -2.577 -0.054 1.00 0.00 14 PHE B N 18
ATOM 8017 C CA . PHE B 2 7 ? -0.788 -2.272 1.371 1.00 0.00 14 PHE B CA 18
ATOM 8018 C C . PHE B 2 7 ? -0.702 -0.780 1.606 1.00 0.00 14 PHE B C 18
ATOM 8019 O O . PHE B 2 7 ? -1.513 -0.213 2.328 1.00 0.00 14 PHE B O 18
ATOM 8036 N N . GLN B 2 8 ? 0.258 -0.139 0.974 1.00 0.00 15 GLN B N 18
ATOM 8037 C CA . GLN B 2 8 ? 0.401 1.298 1.094 1.00 0.00 15 GLN B CA 18
ATOM 8038 C C . GLN B 2 8 ? -0.561 1.973 0.121 1.00 0.00 15 GLN B C 18
ATOM 8039 O O . GLN B 2 8 ? -0.381 3.129 -0.261 1.00 0.00 15 GLN B O 18
ATOM 8053 N N . ASN B 2 9 ? -1.593 1.211 -0.272 1.00 0.00 16 ASN B N 18
ATOM 8054 C CA . ASN B 2 9 ? -2.610 1.675 -1.201 1.00 0.00 16 ASN B CA 18
ATOM 8055 C C . ASN B 2 9 ? -4.021 1.502 -0.645 1.00 0.00 16 ASN B C 18
ATOM 8056 O O . ASN B 2 9 ? -4.950 2.108 -1.137 1.00 0.00 16 ASN B O 18
ATOM 8067 N N . ARG B 2 10 ? -4.204 0.633 0.338 1.00 0.00 17 ARG B N 18
ATOM 8068 C CA . ARG B 2 10 ? -5.546 0.377 0.871 1.00 0.00 17 ARG B CA 18
ATOM 8069 C C . ARG B 2 10 ? -6.458 -0.028 -0.277 1.00 0.00 17 ARG B C 18
ATOM 8070 O O . ARG B 2 10 ? -7.676 0.129 -0.211 1.00 0.00 17 ARG B O 18
ATOM 8091 N N . ARG B 2 11 ? -5.838 -0.469 -1.367 1.00 0.00 18 ARG B N 18
ATOM 8092 C CA . ARG B 2 11 ? -6.545 -0.809 -2.586 1.00 0.00 18 ARG B CA 18
ATOM 8093 C C . ARG B 2 11 ? -6.544 0.435 -3.483 1.00 0.00 18 ARG B C 18
ATOM 8094 O O . ARG B 2 11 ? -6.679 0.337 -4.703 1.00 0.00 18 ARG B O 18
ATOM 8134 N N . LYS B 2 13 ? -5.636 4.008 -1.467 1.00 0.00 20 LYS B N 18
ATOM 8135 C CA . LYS B 2 13 ? -4.886 4.961 -0.626 1.00 0.00 20 LYS B CA 18
ATOM 8136 C C . LYS B 2 13 ? -3.741 4.230 0.082 1.00 0.00 20 LYS B C 18
ATOM 8137 O O . LYS B 2 13 ? -2.601 4.261 -0.375 1.00 0.00 20 LYS B O 18
ATOM 8182 N N . LYS B 2 15 ? -3.558 0.659 2.989 1.00 0.00 22 LYS B N 18
ATOM 8183 C CA . LYS B 2 15 ? -4.095 -0.239 3.990 1.00 0.00 22 LYS B CA 18
ATOM 8184 C C . LYS B 2 15 ? -3.732 -1.694 3.669 1.00 0.00 22 LYS B C 18
ATOM 8185 O O . LYS B 2 15 ? -2.728 -2.209 4.159 1.00 0.00 22 LYS B O 18
ATOM 8204 N N . LYS B 2 16 ? -4.547 -2.349 2.843 1.00 0.00 23 LYS B N 18
ATOM 8205 C CA . LYS B 2 16 ? -4.299 -3.736 2.460 1.00 0.00 23 LYS B CA 18
ATOM 8206 C C . LYS B 2 16 ? -3.987 -3.839 0.972 1.00 0.00 23 LYS B C 18
ATOM 8207 O O . LYS B 2 16 ? -4.549 -3.109 0.156 1.00 0.00 23 LYS B O 18
ATOM 8263 N N . PRO A 1 1 ? 7.980 3.462 2.537 1.00 0.00 2 PRO A N 19
ATOM 8264 C CA . PRO A 1 1 ? 7.422 2.433 3.400 1.00 0.00 2 PRO A CA 19
ATOM 8265 C C . PRO A 1 1 ? 6.501 1.450 2.661 1.00 0.00 2 PRO A C 19
ATOM 8266 O O . PRO A 1 1 ? 5.365 1.229 3.080 1.00 0.00 2 PRO A O 19
ATOM 8277 N N . PRO A 1 2 ? 6.972 0.845 1.558 1.00 0.00 3 PRO A N 19
ATOM 8278 C CA . PRO A 1 2 ? 6.177 -0.115 0.774 1.00 0.00 3 PRO A CA 19
ATOM 8279 C C . PRO A 1 2 ? 5.857 -1.374 1.560 1.00 0.00 3 PRO A C 19
ATOM 8280 O O . PRO A 1 2 ? 6.760 -2.065 2.027 1.00 0.00 3 PRO A O 19
ATOM 8291 N N . ILE A 1 3 ? 4.560 -1.662 1.717 1.00 0.00 4 ILE A N 19
ATOM 8292 C CA . ILE A 1 3 ? 4.114 -2.835 2.470 1.00 0.00 4 ILE A CA 19
ATOM 8293 C C . ILE A 1 3 ? 4.975 -3.014 3.717 1.00 0.00 4 ILE A C 19
ATOM 8294 O O . ILE A 1 3 ? 5.232 -4.131 4.164 1.00 0.00 4 ILE A O 19
ATOM 8310 N N . LEU A 1 4 ? 5.440 -1.888 4.242 1.00 0.00 5 LEU A N 19
ATOM 8311 C CA . LEU A 1 4 ? 6.305 -1.871 5.403 1.00 0.00 5 LEU A CA 19
ATOM 8312 C C . LEU A 1 4 ? 5.540 -1.491 6.651 1.00 0.00 5 LEU A C 19
ATOM 8313 O O . LEU A 1 4 ? 6.076 -0.854 7.559 1.00 0.00 5 LEU A O 19
ATOM 8329 N N . LEU A 1 5 ? 4.283 -1.896 6.688 1.00 0.00 6 LEU A N 19
ATOM 8330 C CA . LEU A 1 5 ? 3.410 -1.624 7.816 1.00 0.00 6 LEU A CA 19
ATOM 8331 C C . LEU A 1 5 ? 3.056 -0.137 7.920 1.00 0.00 6 LEU A C 19
ATOM 8332 O O . LEU A 1 5 ? 1.920 0.212 8.244 1.00 0.00 6 LEU A O 19
ATOM 8348 N N . ARG B 2 1 ? 2.589 4.513 1.806 1.00 0.00 8 ARG B N 19
ATOM 8349 C CA . ARG B 2 1 ? 2.186 5.107 0.537 1.00 0.00 8 ARG B CA 19
ATOM 8350 C C . ARG B 2 1 ? 3.019 4.591 -0.637 1.00 0.00 8 ARG B C 19
ATOM 8351 O O . ARG B 2 1 ? 2.509 4.477 -1.748 1.00 0.00 8 ARG B O 19
ATOM 8372 N N . GLN B 2 2 ? 4.290 4.268 -0.399 1.00 0.00 9 GLN B N 19
ATOM 8373 C CA . GLN B 2 2 ? 5.151 3.752 -1.467 1.00 0.00 9 GLN B CA 19
ATOM 8374 C C . GLN B 2 2 ? 4.417 2.674 -2.247 1.00 0.00 9 GLN B C 19
ATOM 8375 O O . GLN B 2 2 ? 4.071 2.863 -3.413 1.00 0.00 9 GLN B O 19
ATOM 8389 N N . ILE B 2 3 ? 4.142 1.563 -1.580 1.00 0.00 10 ILE B N 19
ATOM 8390 C CA . ILE B 2 3 ? 3.400 0.478 -2.193 1.00 0.00 10 ILE B CA 19
ATOM 8391 C C . ILE B 2 3 ? 1.933 0.893 -2.275 1.00 0.00 10 ILE B C 19
ATOM 8392 O O . ILE B 2 3 ? 1.032 0.193 -1.818 1.00 0.00 10 ILE B O 19
ATOM 8408 N N . LYS B 2 4 ? 1.694 2.056 -2.890 1.00 0.00 11 LYS B N 19
ATOM 8409 C CA . LYS B 2 4 ? 0.340 2.546 -3.058 1.00 0.00 11 LYS B CA 19
ATOM 8410 C C . LYS B 2 4 ? -0.293 1.811 -4.209 1.00 0.00 11 LYS B C 19
ATOM 8411 O O . LYS B 2 4 ? -0.898 2.388 -5.113 1.00 0.00 11 LYS B O 19
ATOM 8430 N N . ILE B 2 5 ? -0.143 0.504 -4.126 1.00 0.00 12 ILE B N 19
ATOM 8431 C CA . ILE B 2 5 ? -0.675 -0.419 -5.083 1.00 0.00 12 ILE B CA 19
ATOM 8432 C C . ILE B 2 5 ? -1.615 -1.375 -4.344 1.00 0.00 12 ILE B C 19
ATOM 8433 O O . ILE B 2 5 ? -2.589 -1.870 -4.911 1.00 0.00 12 ILE B O 19
ATOM 8475 N N . PHE B 2 7 ? -0.920 -2.600 -0.072 1.00 0.00 14 PHE B N 19
ATOM 8476 C CA . PHE B 2 7 ? -0.697 -2.332 1.355 1.00 0.00 14 PHE B CA 19
ATOM 8477 C C . PHE B 2 7 ? -0.614 -0.851 1.640 1.00 0.00 14 PHE B C 19
ATOM 8478 O O . PHE B 2 7 ? -1.334 -0.330 2.486 1.00 0.00 14 PHE B O 19
ATOM 8495 N N . GLN B 2 8 ? 0.241 -0.174 0.913 1.00 0.00 15 GLN B N 19
ATOM 8496 C CA . GLN B 2 8 ? 0.387 1.252 1.064 1.00 0.00 15 GLN B CA 19
ATOM 8497 C C . GLN B 2 8 ? -0.574 1.942 0.104 1.00 0.00 15 GLN B C 19
ATOM 8498 O O . GLN B 2 8 ? -0.408 3.112 -0.240 1.00 0.00 15 GLN B O 19
ATOM 8512 N N . ASN B 2 9 ? -1.594 1.176 -0.320 1.00 0.00 16 ASN B N 19
ATOM 8513 C CA . ASN B 2 9 ? -2.614 1.651 -1.240 1.00 0.00 16 ASN B CA 19
ATOM 8514 C C . ASN B 2 9 ? -4.023 1.496 -0.667 1.00 0.00 16 ASN B C 19
ATOM 8515 O O . ASN B 2 9 ? -4.949 2.108 -1.154 1.00 0.00 16 ASN B O 19
ATOM 8526 N N . ARG B 2 10 ? -4.206 0.634 0.324 1.00 0.00 17 ARG B N 19
ATOM 8527 C CA . ARG B 2 10 ? -5.548 0.399 0.871 1.00 0.00 17 ARG B CA 19
ATOM 8528 C C . ARG B 2 10 ? -6.475 -0.001 -0.267 1.00 0.00 17 ARG B C 19
ATOM 8529 O O . ARG B 2 10 ? -7.689 0.171 -0.194 1.00 0.00 17 ARG B O 19
ATOM 8550 N N . ARG B 2 11 ? -5.864 -0.459 -1.356 1.00 0.00 18 ARG B N 19
ATOM 8551 C CA . ARG B 2 11 ? -6.574 -0.802 -2.573 1.00 0.00 18 ARG B CA 19
ATOM 8552 C C . ARG B 2 11 ? -6.562 0.435 -3.480 1.00 0.00 18 ARG B C 19
ATOM 8553 O O . ARG B 2 11 ? -6.673 0.328 -4.700 1.00 0.00 18 ARG B O 19
ATOM 8593 N N . LYS B 2 13 ? -5.619 4.007 -1.489 1.00 0.00 20 LYS B N 19
ATOM 8594 C CA . LYS B 2 13 ? -4.854 4.959 -0.662 1.00 0.00 20 LYS B CA 19
ATOM 8595 C C . LYS B 2 13 ? -3.700 4.225 0.035 1.00 0.00 20 LYS B C 19
ATOM 8596 O O . LYS B 2 13 ? -2.570 4.241 -0.446 1.00 0.00 20 LYS B O 19
ATOM 8641 N N . LYS B 2 15 ? -3.513 0.673 2.972 1.00 0.00 22 LYS B N 19
ATOM 8642 C CA . LYS B 2 15 ? -4.056 -0.203 3.990 1.00 0.00 22 LYS B CA 19
ATOM 8643 C C . LYS B 2 15 ? -3.708 -1.666 3.692 1.00 0.00 22 LYS B C 19
ATOM 8644 O O . LYS B 2 15 ? -2.709 -2.185 4.191 1.00 0.00 22 LYS B O 19
ATOM 8663 N N . LYS B 2 16 ? -4.530 -2.326 2.876 1.00 0.00 23 LYS B N 19
ATOM 8664 C CA . LYS B 2 16 ? -4.297 -3.721 2.516 1.00 0.00 23 LYS B CA 19
ATOM 8665 C C . LYS B 2 16 ? -3.969 -3.850 1.032 1.00 0.00 23 LYS B C 19
ATOM 8666 O O . LYS B 2 16 ? -4.541 -3.153 0.195 1.00 0.00 23 LYS B O 19
#